Protein AF-A0AAD7MBA7-F1 (afdb_monomer_lite)

Foldseek 3Di:
DDDADDQQQALLRQQLVVQVVVCVVPHPDDDDPVRSCVVSVVVVVPDDPVRSVVSRVSSVVSNVVSVVRRVVSLQVDAPVNLVVVQVVQVVCVVVVNDDDHRDDRPLQQDQDDALLVVQVVVLVVDPVSCCVQPNPPDDVVVSVVSSVVVVVPDDCVRSVVSNVVNVVVNVVNVVRRVVVVVVSVVVVVVVVVVVVPPDDDDD

Radius of gyration: 27.06 Å; chains: 1; bounding box: 59×79×60 Å

Secondary structure (DSSP, 8-state):
---PPPPPPPHHHHHHHHHHHHHHHH------HHHHHHHHHHHHHH--HHHHHHHHHHHHHHHHHHHHHHHHHHHH--HHHHHHHHHHHHHHHHTTS--PPPPPPSSSPPPPPPHHHHHHHHHHT-HHHHHHHHTT---HHHHHHHHHHHHHHS-HHHHHHHHHHHHHHHHHHHHHHHHHHHHHHHHHHHHHHHTTS------

Structure (mmCIF, N/CA/C/O backbone):
data_AF-A0AAD7MBA7-F1
#
_entry.id   AF-A0AAD7MBA7-F1
#
loop_
_atom_site.group_PDB
_atom_site.id
_atom_site.type_symbol
_atom_site.label_atom_id
_atom_site.label_alt_id
_atom_site.label_comp_id
_atom_site.label_asym_id
_atom_site.label_entity_id
_atom_site.label_seq_id
_atom_site.pdbx_PDB_ins_code
_atom_site.Cartn_x
_atom_site.Cartn_y
_atom_site.Cartn_z
_atom_site.occupancy
_atom_site.B_iso_or_equiv
_atom_site.auth_seq_id
_atom_site.auth_comp_id
_atom_site.auth_asym_id
_atom_site.auth_atom_id
_atom_site.pdbx_PDB_model_num
ATOM 1 N N . MET A 1 1 ? 8.580 -21.395 1.622 1.00 80.56 1 MET A N 1
ATOM 2 C CA . MET A 1 1 ? 8.469 -19.926 1.456 1.00 80.56 1 MET A CA 1
ATOM 3 C C . MET A 1 1 ? 7.703 -19.650 0.185 1.00 80.56 1 MET A C 1
ATOM 5 O O . MET A 1 1 ? 7.978 -20.304 -0.819 1.00 80.56 1 MET A O 1
ATOM 9 N N . LEU A 1 2 ? 6.770 -18.707 0.242 1.00 89.81 2 LEU A N 1
ATOM 10 C CA . LEU A 1 2 ? 5.919 -18.350 -0.891 1.00 89.81 2 LEU A CA 1
ATOM 11 C C . LEU A 1 2 ? 6.714 -17.685 -2.022 1.00 89.81 2 LEU A C 1
ATOM 13 O O . LEU A 1 2 ? 7.638 -16.906 -1.774 1.00 89.81 2 LEU A O 1
ATOM 17 N N . ARG A 1 3 ? 6.345 -17.989 -3.271 1.00 89.62 3 ARG A N 1
ATOM 18 C CA . ARG A 1 3 ? 7.018 -17.512 -4.489 1.00 89.62 3 ARG A CA 1
ATOM 19 C C . ARG A 1 3 ? 6.030 -16.733 -5.364 1.00 89.62 3 ARG A C 1
ATOM 21 O O . ARG A 1 3 ? 5.527 -17.282 -6.338 1.00 89.62 3 ARG A O 1
ATOM 28 N N . PRO A 1 4 ? 5.738 -15.463 -5.031 1.00 90.81 4 PRO A N 1
ATOM 29 C CA . PRO A 1 4 ? 4.866 -14.645 -5.864 1.00 90.81 4 PRO A CA 1
ATOM 30 C C . PRO A 1 4 ? 5.498 -14.397 -7.246 1.00 90.81 4 PRO A C 1
ATOM 32 O O . PRO A 1 4 ? 6.726 -14.488 -7.377 1.00 90.81 4 PRO A O 1
ATOM 35 N N . PRO A 1 5 ? 4.698 -14.002 -8.255 1.00 92.00 5 PRO A N 1
ATOM 36 C CA . PRO A 1 5 ? 5.203 -13.601 -9.566 1.00 92.00 5 PRO A CA 1
ATOM 37 C C . PRO A 1 5 ? 6.333 -12.564 -9.474 1.00 92.00 5 PRO A C 1
ATOM 39 O O . PRO A 1 5 ? 6.432 -11.808 -8.497 1.00 92.00 5 PRO A O 1
ATOM 42 N N . LYS A 1 6 ? 7.184 -12.488 -10.503 1.00 92.12 6 LYS A N 1
ATOM 43 C CA . LYS A 1 6 ? 8.294 -11.519 -10.582 1.00 92.12 6 LYS A CA 1
ATOM 44 C C . LYS A 1 6 ? 7.791 -10.102 -10.861 1.00 92.12 6 LYS A C 1
ATOM 46 O O . LYS A 1 6 ? 6.751 -9.926 -11.494 1.00 92.12 6 LYS A O 1
ATOM 51 N N . LEU A 1 7 ? 8.509 -9.099 -10.347 1.00 92.81 7 LEU A N 1
ATOM 52 C CA . LEU A 1 7 ? 8.199 -7.683 -10.586 1.00 92.81 7 LEU A CA 1
ATOM 53 C C . LEU A 1 7 ? 8.199 -7.382 -12.089 1.00 92.81 7 LEU A C 1
ATOM 55 O O . LEU A 1 7 ? 8.992 -7.965 -12.827 1.00 92.81 7 LEU A O 1
ATOM 59 N N . ALA A 1 8 ? 7.313 -6.483 -12.521 1.00 94.69 8 ALA A N 1
ATOM 60 C CA . ALA A 1 8 ? 7.296 -6.035 -13.905 1.00 94.69 8 ALA A CA 1
ATOM 61 C C . ALA A 1 8 ? 8.571 -5.219 -14.184 1.00 94.69 8 ALA A C 1
ATOM 63 O O . ALA A 1 8 ? 8.972 -4.423 -13.325 1.00 94.69 8 ALA A O 1
ATOM 64 N N . PRO A 1 9 ? 9.222 -5.415 -15.343 1.00 95.75 9 PRO A N 1
ATOM 65 C CA . PRO A 1 9 ? 10.400 -4.644 -15.707 1.00 95.75 9 PRO A CA 1
ATOM 66 C C . PRO A 1 9 ? 10.009 -3.189 -15.969 1.00 95.75 9 PRO A C 1
ATOM 68 O O . PRO A 1 9 ? 9.052 -2.940 -16.694 1.00 95.75 9 PRO A O 1
ATOM 71 N N . SER A 1 10 ? 10.753 -2.229 -15.425 1.00 96.88 10 SER A N 1
ATOM 72 C CA . SER A 1 10 ? 10.526 -0.806 -15.701 1.00 96.88 10 SER A CA 1
ATOM 73 C C . SER A 1 10 ? 10.724 -0.476 -17.185 1.00 96.88 10 SER A C 1
ATOM 75 O O . SER A 1 10 ? 11.413 -1.202 -17.901 1.00 96.88 10 SER A O 1
ATOM 77 N N . ALA A 1 11 ? 10.193 0.661 -17.646 1.00 97.19 11 ALA A N 1
ATOM 78 C CA . ALA A 1 11 ? 10.385 1.117 -19.028 1.00 97.19 11 ALA A CA 1
ATOM 79 C C . ALA A 1 11 ? 11.876 1.173 -19.429 1.00 97.19 11 ALA A C 1
ATOM 81 O O . ALA A 1 11 ? 12.245 0.744 -20.519 1.00 97.19 11 ALA A O 1
ATOM 82 N N . TRP A 1 12 ? 12.748 1.592 -18.504 1.00 96.94 12 TRP A N 1
ATOM 83 C CA . TRP A 1 12 ? 14.201 1.537 -18.679 1.00 96.94 12 TRP A CA 1
ATOM 84 C C . TRP A 1 12 ? 14.727 0.105 -18.851 1.00 96.94 12 TRP A C 1
ATOM 86 O O . TRP A 1 12 ? 15.537 -0.139 -19.733 1.00 96.94 12 TRP A O 1
ATOM 96 N N . GLN A 1 13 ? 14.276 -0.858 -18.043 1.00 96.94 13 GLN A N 1
ATOM 97 C CA . GLN A 1 13 ? 14.716 -2.254 -18.166 1.00 96.94 13 GLN A CA 1
ATOM 98 C C . GLN A 1 13 ? 14.252 -2.892 -19.481 1.00 96.94 13 GLN A C 1
ATOM 100 O O . GLN A 1 13 ? 14.997 -3.670 -20.078 1.00 96.94 13 GLN A O 1
ATOM 105 N N . VAL A 1 14 ? 13.048 -2.542 -19.946 1.00 97.44 14 VAL A N 1
ATOM 106 C CA . VAL A 1 14 ? 12.545 -2.951 -21.265 1.00 97.44 14 VAL A CA 1
ATOM 107 C C . VAL A 1 14 ? 13.433 -2.362 -22.362 1.00 97.44 14 VAL A C 1
ATOM 109 O O . VAL A 1 14 ? 13.939 -3.109 -23.195 1.00 97.44 14 VAL A O 1
ATOM 112 N N . TYR A 1 15 ? 13.701 -1.052 -22.314 1.00 98.12 15 TYR A N 1
ATOM 113 C CA . TYR A 1 15 ? 14.616 -0.397 -23.249 1.00 98.12 15 TYR A CA 1
ATOM 114 C C . TYR A 1 15 ? 16.008 -1.029 -23.238 1.00 98.12 15 TYR A C 1
ATOM 116 O O . TYR A 1 15 ? 16.564 -1.319 -24.292 1.00 98.12 15 TYR A O 1
ATOM 124 N N . PHE A 1 16 ? 16.569 -1.246 -22.049 1.00 97.44 16 PHE A N 1
ATOM 125 C CA . PHE A 1 16 ? 17.913 -1.778 -21.880 1.00 97.44 16 PHE A CA 1
ATOM 126 C C . PHE A 1 16 ? 18.026 -3.182 -22.471 1.00 97.44 16 PHE A C 1
ATOM 128 O O . PHE A 1 16 ? 18.994 -3.479 -23.161 1.00 97.44 16 PHE A O 1
ATOM 135 N N . THR A 1 17 ? 17.008 -4.021 -22.275 1.00 95.81 17 THR A N 1
ATOM 136 C CA . THR A 1 17 ? 16.958 -5.362 -22.870 1.00 95.81 17 THR A CA 1
ATOM 137 C C . THR A 1 17 ? 16.987 -5.289 -24.398 1.00 95.81 17 THR A C 1
ATOM 139 O O . THR A 1 17 ? 17.808 -5.958 -25.025 1.00 95.81 17 THR A O 1
ATOM 142 N N . ASP A 1 18 ? 16.159 -4.431 -24.997 1.00 96.31 18 ASP A N 1
ATOM 143 C CA . ASP A 1 18 ? 16.138 -4.231 -26.449 1.00 96.31 18 ASP A CA 1
ATOM 144 C C . ASP A 1 18 ? 17.463 -3.629 -26.962 1.00 96.31 18 ASP A C 1
ATOM 146 O O . ASP A 1 18 ? 17.956 -3.998 -28.027 1.00 96.31 18 ASP A O 1
ATOM 150 N N . TRP A 1 19 ? 18.073 -2.711 -26.204 1.00 96.00 19 TRP A N 1
ATOM 151 C CA . TRP A 1 19 ? 19.363 -2.107 -26.539 1.00 96.00 19 TRP A CA 1
ATOM 152 C C . TRP A 1 19 ? 20.480 -3.152 -26.584 1.00 96.00 19 TRP A C 1
ATOM 154 O O . TRP A 1 19 ? 21.242 -3.176 -27.547 1.00 96.00 19 TRP A O 1
ATOM 164 N N . ILE A 1 20 ? 20.537 -4.060 -25.604 1.00 93.62 20 ILE A N 1
ATOM 165 C CA . ILE A 1 20 ? 21.518 -5.155 -25.580 1.00 93.62 20 ILE A CA 1
ATOM 166 C C . ILE A 1 20 ? 21.348 -6.057 -26.799 1.00 93.62 20 ILE A C 1
ATOM 168 O O . ILE A 1 20 ? 22.336 -6.392 -27.446 1.00 93.62 20 ILE A O 1
ATOM 172 N N . GLN A 1 21 ? 20.108 -6.418 -27.139 1.00 93.19 21 GLN A N 1
ATOM 173 C CA . GLN A 1 21 ? 19.821 -7.253 -28.309 1.00 93.19 21 GLN A CA 1
ATOM 174 C C . GLN A 1 21 ? 20.281 -6.579 -29.606 1.00 93.19 21 GLN A C 1
ATOM 176 O O . GLN A 1 21 ? 20.921 -7.223 -30.435 1.00 93.19 21 GLN A O 1
ATOM 181 N N . ARG A 1 22 ? 20.032 -5.269 -29.756 1.00 92.94 22 ARG A N 1
ATOM 182 C CA . ARG A 1 22 ? 20.528 -4.493 -30.903 1.00 92.94 22 ARG A CA 1
ATOM 183 C C . ARG A 1 22 ? 22.052 -4.493 -30.970 1.00 92.94 22 ARG A C 1
ATOM 185 O O . ARG A 1 22 ? 22.589 -4.746 -32.040 1.00 92.94 22 ARG A O 1
ATOM 192 N N . GLN A 1 23 ? 22.737 -4.268 -29.848 1.00 90.94 23 GLN A N 1
ATOM 193 C CA . GLN A 1 23 ? 24.203 -4.271 -29.803 1.00 90.94 23 GLN A CA 1
ATOM 194 C C . GLN A 1 23 ? 24.797 -5.646 -30.117 1.00 90.94 23 GLN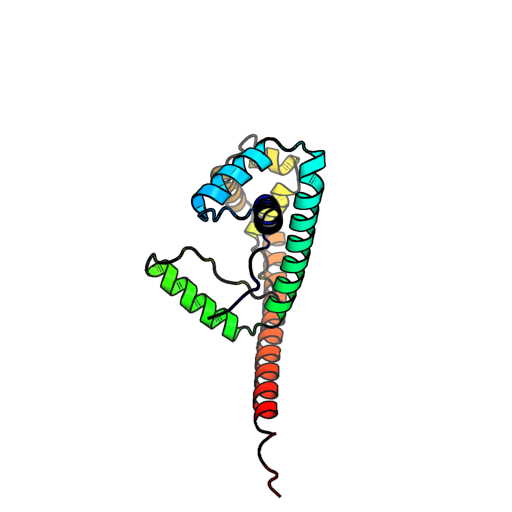 A C 1
ATOM 196 O O . GLN A 1 23 ? 25.777 -5.731 -30.845 1.00 90.94 23 GLN A O 1
ATOM 201 N N . GLN A 1 24 ? 24.194 -6.728 -29.622 1.00 87.75 24 GLN A N 1
ATOM 202 C CA . GLN A 1 24 ? 24.635 -8.092 -29.933 1.00 87.75 24 GLN A CA 1
ATOM 203 C C . GLN A 1 24 ? 24.436 -8.451 -31.410 1.00 87.75 24 GLN A C 1
ATOM 205 O O . GLN A 1 24 ? 25.207 -9.237 -31.952 1.00 87.75 24 GLN A O 1
ATOM 210 N N . ALA A 1 25 ? 23.416 -7.881 -32.057 1.00 88.00 25 ALA A N 1
ATOM 211 C CA . ALA A 1 25 ? 23.147 -8.100 -33.472 1.00 88.00 25 ALA A CA 1
ATOM 212 C C . ALA A 1 25 ? 24.030 -7.243 -34.397 1.00 88.00 25 ALA A C 1
ATOM 214 O O . ALA A 1 25 ? 24.366 -7.688 -35.491 1.00 88.00 25 ALA A O 1
ATOM 215 N N . SER A 1 26 ? 24.394 -6.022 -33.987 1.00 83.94 26 SER A N 1
ATOM 216 C CA . SER A 1 26 ? 25.121 -5.062 -34.832 1.00 83.94 26 SER A CA 1
ATOM 217 C C . SER A 1 26 ? 26.621 -4.963 -34.545 1.00 83.94 26 SER A C 1
ATOM 219 O O . SER A 1 26 ? 27.357 -4.425 -35.372 1.00 83.94 26 SER A O 1
ATOM 221 N N . SER A 1 27 ? 27.089 -5.452 -33.394 1.00 80.19 27 SER A N 1
ATOM 222 C CA . SER A 1 27 ? 28.454 -5.239 -32.919 1.00 80.19 27 SER A CA 1
ATOM 223 C C . SER A 1 27 ? 29.116 -6.532 -32.452 1.00 80.19 27 SER A C 1
ATOM 225 O O . SER A 1 27 ? 28.576 -7.283 -31.644 1.00 80.19 27 SER A O 1
ATOM 227 N N . SER A 1 28 ? 30.353 -6.758 -32.896 1.00 75.31 28 SER A N 1
ATOM 228 C CA . SER A 1 28 ? 31.229 -7.805 -32.354 1.00 75.31 28 SER A CA 1
ATOM 229 C C . SER A 1 28 ? 31.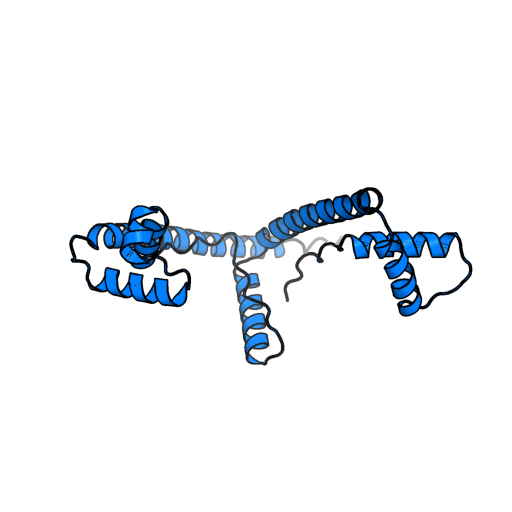903 -7.390 -31.036 1.00 75.31 28 SER A C 1
ATOM 231 O O . SER A 1 28 ? 32.590 -8.202 -30.406 1.00 75.31 28 SER A O 1
ATOM 233 N N . ARG A 1 29 ? 31.713 -6.134 -30.593 1.00 83.19 29 ARG A N 1
ATOM 234 C CA . ARG A 1 29 ? 32.296 -5.604 -29.356 1.00 83.19 29 ARG A CA 1
ATOM 235 C C . ARG A 1 29 ? 31.606 -6.219 -28.141 1.00 83.19 29 ARG A C 1
ATOM 237 O O . ARG A 1 29 ? 30.445 -5.940 -27.853 1.00 83.19 29 ARG A O 1
ATOM 244 N N . LYS A 1 30 ? 32.362 -7.001 -27.371 1.00 83.69 30 LYS A N 1
ATOM 245 C CA . LYS A 1 30 ? 31.905 -7.551 -26.091 1.00 83.69 30 LYS A CA 1
ATOM 246 C C . LYS A 1 30 ? 31.964 -6.478 -25.007 1.00 83.69 30 LYS A C 1
ATOM 248 O O . LYS A 1 30 ? 33.028 -6.209 -24.462 1.00 83.69 30 LYS A O 1
ATOM 253 N N . LEU A 1 31 ? 30.816 -5.881 -24.710 1.00 86.19 31 LEU A N 1
ATOM 254 C CA . LEU A 1 31 ? 30.654 -4.964 -23.587 1.00 86.19 31 LEU A CA 1
ATOM 255 C C . LEU A 1 31 ? 30.471 -5.717 -22.273 1.00 86.19 31 LEU A C 1
ATOM 257 O O . LEU A 1 31 ? 29.744 -6.712 -22.206 1.00 86.19 31 LEU A O 1
ATOM 261 N N . THR A 1 32 ? 31.060 -5.194 -21.203 1.00 92.31 32 THR A N 1
ATOM 262 C CA . THR A 1 32 ? 30.660 -5.577 -19.848 1.00 92.31 32 THR A CA 1
ATOM 263 C C . THR A 1 32 ? 29.269 -5.023 -19.529 1.00 92.31 32 THR A C 1
ATOM 265 O O . THR A 1 32 ? 28.816 -4.034 -20.110 1.00 92.31 32 THR A O 1
ATOM 268 N N . VAL A 1 33 ? 28.587 -5.622 -18.548 1.00 89.75 33 VAL A N 1
ATOM 269 C CA . VAL A 1 33 ? 27.263 -5.149 -18.099 1.00 89.75 33 VAL A CA 1
ATOM 270 C C . VAL A 1 33 ? 27.312 -3.683 -17.647 1.00 89.75 33 VAL A C 1
ATOM 272 O O . VAL A 1 33 ? 26.371 -2.932 -17.893 1.00 89.75 33 VAL A O 1
ATOM 275 N N . ALA A 1 34 ? 28.414 -3.259 -17.020 1.00 94.19 34 ALA A N 1
ATOM 276 C CA . ALA A 1 34 ? 28.586 -1.892 -16.537 1.00 94.19 34 ALA A CA 1
ATOM 277 C C . ALA A 1 34 ? 28.726 -0.878 -17.685 1.00 94.19 34 ALA A C 1
ATOM 279 O O . ALA A 1 34 ? 28.083 0.172 -17.662 1.00 94.19 34 ALA A O 1
ATOM 280 N N . GLU A 1 35 ? 29.531 -1.196 -18.701 1.00 93.56 35 GLU A N 1
ATOM 281 C CA . GLU A 1 35 ? 29.695 -0.344 -19.887 1.00 93.56 35 GLU A CA 1
ATOM 282 C C . GLU A 1 35 ? 28.391 -0.244 -20.670 1.00 93.56 35 GLU A C 1
ATOM 284 O O . GLU A 1 35 ? 27.944 0.855 -20.991 1.00 93.56 35 GLU A O 1
ATOM 289 N N . ALA A 1 36 ? 27.734 -1.385 -20.882 1.00 93.81 36 ALA A N 1
ATOM 290 C CA . ALA A 1 36 ? 26.450 -1.451 -21.552 1.00 93.81 36 ALA A CA 1
ATOM 291 C C . ALA A 1 36 ? 25.384 -0.604 -20.844 1.00 93.81 36 ALA A C 1
ATOM 293 O O . ALA A 1 36 ? 24.694 0.185 -21.484 1.00 93.81 36 ALA A O 1
ATOM 294 N N . ALA A 1 37 ? 25.274 -0.711 -19.516 1.00 95.69 37 ALA A N 1
ATOM 295 C CA . ALA A 1 37 ? 24.328 0.091 -18.744 1.00 95.69 37 ALA A CA 1
ATOM 296 C C . ALA A 1 37 ? 24.629 1.597 -18.837 1.00 95.69 37 ALA A C 1
ATOM 298 O O . ALA A 1 37 ? 23.703 2.403 -18.931 1.00 95.69 37 ALA A O 1
ATOM 299 N N . LYS A 1 38 ? 25.912 1.984 -18.835 1.00 96.50 38 LYS A N 1
ATOM 300 C CA . LYS A 1 38 ? 26.334 3.386 -18.950 1.00 96.50 38 LYS A CA 1
ATOM 301 C C . LYS A 1 38 ? 26.006 3.973 -20.321 1.00 96.50 38 LYS A C 1
ATOM 303 O O . LYS A 1 38 ? 25.516 5.098 -20.390 1.00 96.50 38 LYS A O 1
ATOM 308 N N . GLU A 1 39 ? 26.288 3.238 -21.392 1.00 95.31 39 GLU A N 1
ATOM 309 C CA . GLU A 1 39 ? 26.014 3.677 -22.763 1.00 95.31 39 GLU A CA 1
ATOM 310 C C . GLU A 1 39 ? 24.510 3.733 -23.035 1.00 95.31 39 GLU A C 1
ATOM 312 O O . GLU A 1 39 ? 23.989 4.804 -23.336 1.00 95.31 39 GLU A O 1
ATOM 317 N N . ALA A 1 40 ? 23.789 2.638 -22.781 1.00 96.69 40 ALA A N 1
ATOM 318 C CA . ALA A 1 40 ? 22.339 2.603 -22.925 1.00 96.69 40 ALA A CA 1
ATOM 319 C C . ALA A 1 40 ? 21.644 3.674 -22.068 1.00 96.69 40 ALA A C 1
ATOM 321 O O . ALA A 1 40 ? 20.623 4.226 -22.470 1.00 96.69 40 ALA A O 1
ATOM 322 N N . GLY A 1 41 ? 22.188 3.985 -20.885 1.00 97.25 41 GLY A N 1
ATOM 323 C CA . GLY A 1 41 ? 21.620 4.988 -19.987 1.00 97.25 41 GLY A CA 1
ATOM 324 C C . GLY A 1 41 ? 21.693 6.394 -20.574 1.00 97.25 41 GLY A C 1
ATOM 325 O O . GLY A 1 41 ? 20.738 7.161 -20.450 1.00 97.25 41 GLY A O 1
ATOM 326 N N . ARG A 1 42 ? 22.797 6.718 -21.259 1.00 97.25 42 ARG A N 1
ATOM 327 C CA . ARG A 1 42 ? 22.949 7.978 -22.001 1.00 97.25 42 ARG A CA 1
ATOM 328 C C . ARG A 1 42 ? 21.986 8.034 -23.180 1.00 97.25 42 ARG A C 1
ATOM 330 O O . ARG A 1 42 ? 21.302 9.040 -23.342 1.00 97.25 42 ARG A O 1
ATOM 337 N N . ASP A 1 43 ? 21.881 6.945 -23.937 1.00 96.62 43 ASP A N 1
ATOM 338 C CA . ASP A 1 43 ? 20.971 6.868 -25.081 1.00 96.62 43 ASP A CA 1
ATOM 339 C C . ASP A 1 43 ? 19.515 7.063 -24.636 1.00 96.62 43 ASP A C 1
ATOM 341 O O . ASP A 1 43 ? 18.801 7.901 -25.183 1.00 96.62 43 ASP A O 1
ATOM 345 N N . TYR A 1 44 ? 19.086 6.369 -23.577 1.00 97.38 44 TYR A N 1
ATOM 346 C CA . TYR A 1 44 ? 17.736 6.496 -23.024 1.00 97.38 44 TYR A CA 1
ATOM 347 C C . TYR A 1 44 ? 17.440 7.888 -22.460 1.00 97.38 44 TYR A C 1
ATOM 349 O O . TYR A 1 44 ? 16.307 8.364 -22.558 1.00 97.38 44 TYR A O 1
ATOM 357 N N . ALA A 1 45 ? 18.436 8.558 -21.872 1.00 97.19 45 ALA A N 1
ATOM 358 C CA . ALA A 1 45 ? 18.280 9.929 -21.395 1.00 97.19 45 ALA A CA 1
ATOM 359 C C . ALA A 1 45 ? 17.963 10.894 -22.548 1.00 97.19 45 ALA A C 1
ATOM 361 O O . ALA A 1 45 ? 17.095 11.752 -22.385 1.00 97.19 45 ALA A O 1
ATOM 362 N N . ASN A 1 46 ? 18.592 10.688 -23.709 1.00 97.38 46 ASN A N 1
ATOM 363 C CA . ASN A 1 46 ? 18.438 11.526 -24.898 1.0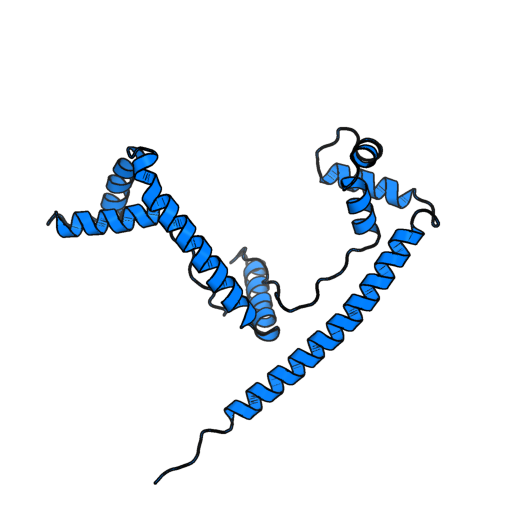0 97.38 46 ASN A CA 1
ATOM 364 C C . ASN A 1 46 ? 17.175 11.230 -25.722 1.00 97.38 46 ASN A C 1
ATOM 366 O O . ASN A 1 46 ? 16.810 12.051 -26.560 1.00 97.38 46 ASN A O 1
ATOM 370 N N . LEU A 1 47 ? 16.494 10.102 -25.489 1.00 97.50 47 LEU A N 1
ATOM 371 C CA . LEU A 1 47 ? 15.233 9.806 -26.173 1.00 97.50 47 LEU A CA 1
ATOM 372 C C . LEU A 1 47 ? 14.159 10.851 -25.841 1.00 97.50 47 LEU A C 1
ATOM 374 O O . LEU A 1 47 ? 13.919 11.195 -24.672 1.00 97.50 47 LEU A O 1
ATOM 378 N N . THR A 1 48 ? 13.443 11.266 -26.879 1.00 98.19 48 THR A N 1
ATOM 379 C CA . THR A 1 48 ? 12.221 12.059 -26.781 1.00 98.19 48 THR A CA 1
ATOM 380 C C . THR A 1 48 ? 11.115 11.279 -26.067 1.00 98.19 48 THR A C 1
ATOM 382 O O . THR A 1 48 ? 11.152 10.053 -25.933 1.00 98.19 48 THR A O 1
ATOM 385 N N . GLN A 1 49 ? 10.076 11.987 -25.619 1.00 97.12 49 GLN A N 1
ATOM 386 C CA . GLN A 1 49 ? 8.916 11.338 -25.006 1.00 97.12 49 GLN A CA 1
ATOM 387 C C . GLN A 1 49 ? 8.232 10.354 -25.970 1.00 97.12 49 GLN A C 1
ATOM 389 O O . GLN A 1 49 ? 7.858 9.259 -25.556 1.00 97.12 49 GLN A O 1
ATOM 394 N N . ALA A 1 50 ? 8.122 10.713 -27.254 1.00 97.75 50 ALA A N 1
ATOM 395 C CA . ALA A 1 50 ? 7.534 9.853 -28.279 1.00 97.75 50 ALA A CA 1
ATOM 396 C C . ALA A 1 50 ? 8.341 8.558 -28.479 1.00 97.75 50 ALA A C 1
ATOM 398 O O . ALA A 1 50 ? 7.761 7.488 -28.640 1.00 97.75 50 ALA A O 1
ATOM 399 N N . GLU A 1 51 ? 9.670 8.627 -28.397 1.00 97.44 51 GLU A N 1
ATOM 400 C CA . GLU A 1 51 ? 10.536 7.446 -28.486 1.00 97.44 51 GLU A CA 1
ATOM 401 C C . GLU A 1 51 ? 10.520 6.595 -27.208 1.00 97.44 51 GLU A C 1
ATOM 403 O O . GLU A 1 51 ? 10.756 5.388 -27.268 1.00 97.44 51 GLU A O 1
ATOM 408 N N . LYS A 1 52 ? 10.226 7.194 -26.046 1.00 97.88 52 LYS A N 1
ATOM 409 C CA . LYS A 1 52 ? 10.048 6.470 -24.772 1.00 97.88 52 LYS A CA 1
ATOM 410 C C . LYS A 1 52 ? 8.702 5.750 -24.686 1.00 97.88 52 LYS A C 1
ATOM 412 O O . LYS A 1 52 ? 8.598 4.731 -23.998 1.00 97.88 52 LYS A O 1
ATOM 417 N N . GLU A 1 53 ? 7.691 6.247 -25.390 1.00 98.06 53 GLU A N 1
ATOM 418 C CA . GLU A 1 53 ? 6.304 5.783 -25.321 1.00 98.06 53 GLU A CA 1
ATOM 419 C C . GLU A 1 53 ? 6.129 4.259 -25.513 1.00 98.06 53 GLU A C 1
ATOM 421 O O . GLU A 1 53 ? 5.446 3.639 -24.694 1.00 98.06 53 GLU A O 1
ATOM 426 N N . PRO A 1 54 ? 6.779 3.582 -26.485 1.00 98.12 54 PRO A N 1
ATOM 427 C CA . PRO A 1 54 ? 6.643 2.130 -26.640 1.00 98.12 54 PRO A CA 1
ATOM 428 C C . PRO A 1 54 ? 7.128 1.342 -25.414 1.00 98.12 54 PRO A C 1
ATOM 430 O O . PRO A 1 54 ? 6.536 0.325 -25.044 1.00 98.12 54 PRO A O 1
ATOM 433 N N . TYR A 1 55 ? 8.187 1.817 -24.755 1.00 97.81 55 TYR A N 1
ATOM 434 C CA . TYR A 1 55 ? 8.742 1.178 -23.561 1.00 97.81 55 TYR A CA 1
ATOM 435 C C . TYR A 1 55 ? 7.857 1.416 -22.336 1.00 97.81 55 TYR A C 1
ATOM 437 O O . TYR A 1 55 ? 7.678 0.510 -21.520 1.00 97.81 55 TYR A O 1
ATOM 445 N N . ILE A 1 56 ? 7.252 2.604 -22.236 1.00 97.62 56 ILE A N 1
ATOM 446 C CA . ILE A 1 56 ? 6.261 2.933 -21.203 1.00 97.62 56 ILE A CA 1
ATOM 447 C C . ILE A 1 56 ? 5.025 2.041 -21.352 1.00 97.62 56 ILE A C 1
ATOM 449 O O . ILE A 1 56 ? 4.604 1.426 -20.373 1.00 97.62 56 ILE A O 1
ATOM 453 N N . ARG A 1 57 ? 4.498 1.883 -22.572 1.00 98.06 57 ARG A N 1
ATOM 454 C CA . ARG A 1 57 ? 3.351 1.002 -22.844 1.00 98.06 57 ARG A CA 1
ATOM 455 C C . ARG A 1 57 ? 3.643 -0.458 -22.516 1.00 98.06 57 ARG A C 1
ATOM 457 O O . ARG A 1 57 ? 2.827 -1.117 -21.880 1.00 98.06 57 ARG A O 1
ATOM 464 N N . ARG A 1 58 ? 4.823 -0.969 -22.890 1.00 97.94 58 ARG A N 1
ATOM 465 C CA . ARG A 1 58 ? 5.250 -2.336 -22.531 1.00 97.94 58 ARG A CA 1
ATOM 466 C C . ARG A 1 58 ? 5.392 -2.518 -21.020 1.00 97.94 58 ARG A C 1
ATOM 468 O O . ARG A 1 58 ? 5.000 -3.562 -20.507 1.00 97.94 58 ARG A O 1
ATOM 475 N N . PHE A 1 59 ? 5.910 -1.517 -20.307 1.00 97.19 59 PHE A N 1
ATOM 476 C CA . PHE A 1 59 ? 5.958 -1.532 -18.844 1.00 97.19 59 PHE A CA 1
ATOM 477 C C . PHE A 1 59 ? 4.555 -1.574 -18.224 1.00 97.19 59 PHE A C 1
ATOM 479 O O . PHE A 1 59 ? 4.314 -2.415 -17.362 1.00 97.19 59 PHE A O 1
ATOM 486 N N . GLN A 1 60 ? 3.626 -0.730 -18.681 1.00 97.38 60 GLN A N 1
ATOM 487 C CA . GLN A 1 60 ? 2.235 -0.726 -18.206 1.00 97.38 60 GLN A CA 1
ATOM 488 C C . GLN A 1 60 ? 1.553 -2.075 -18.460 1.00 97.38 60 GLN A C 1
ATOM 490 O O . GLN A 1 60 ? 1.037 -2.684 -17.530 1.00 97.38 60 GLN A O 1
ATOM 495 N N . ALA A 1 61 ? 1.664 -2.615 -19.676 1.00 97.31 61 ALA A N 1
ATOM 496 C CA . ALA A 1 61 ? 1.123 -3.935 -19.993 1.00 97.31 61 ALA A CA 1
ATOM 497 C C . ALA A 1 61 ? 1.728 -5.041 -19.105 1.00 97.31 61 ALA A C 1
ATOM 499 O O . ALA A 1 61 ? 1.019 -5.926 -18.628 1.00 97.31 61 ALA A O 1
ATOM 500 N N . ALA A 1 62 ? 3.036 -4.986 -18.833 1.00 96.88 62 ALA A N 1
ATOM 501 C CA . ALA A 1 62 ? 3.687 -5.930 -17.928 1.00 96.88 62 ALA A CA 1
ATOM 502 C C . ALA A 1 62 ? 3.233 -5.762 -16.465 1.00 96.88 62 ALA A C 1
ATOM 504 O O . ALA A 1 62 ? 3.148 -6.756 -15.739 1.00 96.88 62 ALA A O 1
ATOM 505 N N .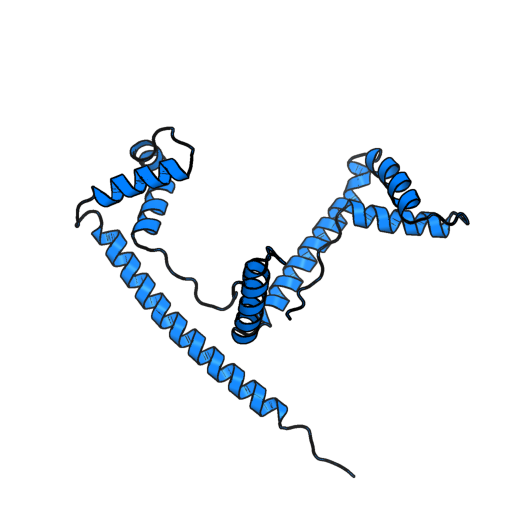 MET A 1 63 ? 2.931 -4.536 -16.026 1.00 96.31 63 MET A N 1
ATOM 506 C CA . MET A 1 63 ? 2.332 -4.263 -14.716 1.00 96.31 63 MET A CA 1
ATOM 507 C C . MET A 1 63 ? 0.937 -4.877 -14.607 1.00 96.31 63 MET A C 1
ATOM 509 O O . MET A 1 63 ? 0.684 -5.577 -13.629 1.00 96.31 63 MET A O 1
ATOM 513 N N . ASP A 1 64 ? 0.092 -4.715 -15.623 1.00 97.00 64 ASP A N 1
ATOM 514 C CA . ASP A 1 64 ? -1.262 -5.282 -15.645 1.00 97.00 64 ASP A CA 1
ATOM 515 C C . ASP A 1 64 ? -1.227 -6.817 -15.625 1.00 97.00 64 ASP A C 1
ATOM 517 O O . ASP A 1 64 ? -1.941 -7.466 -14.859 1.00 97.00 64 ASP A O 1
ATOM 521 N N . ILE A 1 65 ? -0.346 -7.424 -16.430 1.00 96.44 65 ILE A N 1
ATOM 522 C CA . ILE A 1 65 ? -0.129 -8.880 -16.428 1.00 96.44 65 ILE A CA 1
ATOM 523 C C . ILE A 1 65 ? 0.327 -9.340 -15.044 1.00 96.44 65 ILE A C 1
ATOM 525 O O . ILE A 1 65 ? -0.180 -10.331 -14.510 1.00 96.44 65 ILE A O 1
ATOM 529 N N . ARG A 1 66 ? 1.272 -8.616 -14.435 1.00 95.38 66 ARG A N 1
ATOM 530 C CA . ARG A 1 66 ? 1.742 -8.922 -13.087 1.00 95.38 66 ARG A CA 1
ATOM 531 C C . ARG A 1 66 ? 0.610 -8.818 -12.078 1.00 95.38 66 ARG A C 1
ATOM 533 O O . ARG A 1 66 ? 0.505 -9.714 -11.250 1.00 95.38 66 ARG A O 1
ATOM 540 N N . GLU A 1 67 ? -0.193 -7.765 -12.114 1.00 95.69 67 GLU A N 1
ATOM 541 C CA . GLU A 1 67 ? -1.303 -7.571 -11.184 1.00 95.69 67 GLU A CA 1
ATOM 542 C C . GLU A 1 67 ? -2.298 -8.726 -11.276 1.00 95.69 67 GLU A C 1
ATOM 544 O O . GLU A 1 67 ? -2.597 -9.344 -10.255 1.00 95.69 67 GLU A O 1
ATOM 549 N N . ARG A 1 68 ? -2.703 -9.107 -12.494 1.00 95.81 68 ARG A N 1
ATOM 550 C CA . ARG A 1 68 ? -3.577 -10.267 -12.724 1.00 95.81 68 ARG A CA 1
ATOM 551 C C . ARG A 1 68 ? -2.948 -11.562 -12.220 1.00 95.81 68 ARG A C 1
ATOM 553 O O . ARG A 1 68 ? -3.584 -12.302 -11.479 1.00 95.81 68 ARG A O 1
ATOM 560 N N . SER A 1 69 ? -1.684 -11.817 -12.565 1.00 95.94 69 SER A N 1
ATOM 561 C CA . SER A 1 69 ? -0.976 -13.028 -12.121 1.00 95.94 69 SER A CA 1
ATOM 562 C C . SER A 1 69 ? -0.786 -13.071 -10.603 1.00 95.94 69 SER A C 1
ATOM 564 O O . SER A 1 69 ? -0.863 -14.136 -9.998 1.00 95.94 69 SER A O 1
ATOM 566 N N . LEU A 1 70 ? -0.549 -11.918 -9.972 1.00 94.12 70 LEU A N 1
ATOM 567 C CA . LEU A 1 70 ? -0.388 -11.799 -8.531 1.00 94.12 70 LEU A CA 1
ATOM 568 C C . LEU A 1 70 ? -1.726 -12.005 -7.836 1.00 94.12 70 LEU A C 1
ATOM 570 O O . LEU A 1 70 ? -1.760 -12.710 -6.837 1.00 94.12 70 LEU A O 1
ATOM 574 N N . ASN A 1 71 ? -2.806 -11.420 -8.353 1.00 93.75 71 ASN A N 1
ATOM 575 C CA . ASN A 1 71 ? -4.143 -11.637 -7.825 1.00 93.75 71 ASN A CA 1
ATOM 576 C C . ASN A 1 71 ? -4.532 -13.120 -7.927 1.00 93.75 71 ASN A C 1
ATOM 578 O O . ASN A 1 71 ? -4.858 -13.716 -6.905 1.00 93.75 71 ASN A O 1
ATOM 582 N N . ALA A 1 72 ? -4.367 -13.741 -9.099 1.00 93.44 72 ALA A N 1
ATOM 583 C CA . ALA A 1 72 ? -4.613 -15.170 -9.280 1.00 93.44 72 ALA A CA 1
ATOM 584 C C . ALA A 1 72 ? -3.781 -16.017 -8.304 1.00 93.44 72 ALA A C 1
ATOM 586 O O . ALA A 1 72 ? -4.336 -16.821 -7.566 1.00 93.44 72 ALA A O 1
ATOM 587 N N . TYR A 1 73 ? -2.469 -15.769 -8.214 1.00 93.25 73 TYR A N 1
ATOM 588 C CA . TYR A 1 73 ? -1.591 -16.438 -7.250 1.00 93.25 73 TYR A CA 1
ATOM 589 C C . TYR A 1 73 ? -2.086 -16.275 -5.808 1.00 93.25 73 TYR A C 1
ATOM 591 O O . TYR A 1 73 ? -2.148 -17.248 -5.065 1.00 93.25 73 TYR A O 1
ATOM 599 N N . MET A 1 74 ? -2.468 -15.062 -5.407 1.00 93.31 74 MET A N 1
ATOM 600 C CA . MET A 1 74 ? -2.971 -14.782 -4.063 1.00 93.31 74 MET A CA 1
ATOM 601 C C . MET A 1 74 ? -4.250 -15.563 -3.737 1.00 93.31 74 MET A C 1
ATOM 603 O O . MET A 1 74 ? -4.400 -15.970 -2.591 1.00 93.31 74 MET A O 1
ATOM 607 N N . HIS A 1 75 ? -5.120 -15.812 -4.720 1.00 89.38 75 HIS A N 1
ATOM 608 C CA . HIS A 1 75 ? -6.318 -16.640 -4.547 1.00 89.38 75 HIS A CA 1
ATOM 609 C C . HIS A 1 75 ? -6.035 -18.151 -4.519 1.00 89.38 75 HIS A C 1
ATOM 611 O O . HIS A 1 75 ? -6.894 -18.903 -4.079 1.00 89.38 75 HIS A O 1
ATOM 617 N N . THR A 1 76 ? -4.846 -18.606 -4.936 1.00 89.50 76 THR A N 1
ATOM 618 C CA . THR A 1 76 ? -4.441 -20.021 -4.788 1.00 89.50 76 THR A CA 1
ATOM 619 C C . THR A 1 76 ? -3.874 -20.356 -3.409 1.00 89.50 76 THR A C 1
ATOM 621 O O . THR A 1 76 ? -3.666 -21.525 -3.099 1.00 89.50 76 THR A O 1
ATOM 624 N N . LEU A 1 77 ? -3.558 -19.344 -2.595 1.00 90.12 77 LEU A N 1
ATOM 625 C CA . LEU A 1 77 ? -2.936 -19.554 -1.295 1.00 90.12 77 LEU A CA 1
ATOM 626 C C . LEU A 1 77 ? -3.970 -19.949 -0.250 1.00 90.12 77 LEU A C 1
ATOM 628 O O . LEU A 1 77 ? -4.989 -19.279 -0.104 1.00 90.12 77 LEU A O 1
ATOM 632 N N . THR A 1 78 ? -3.630 -20.960 0.545 1.00 88.88 78 THR A N 1
ATOM 633 C CA . THR A 1 78 ? -4.393 -21.293 1.748 1.00 88.88 78 THR A CA 1
ATOM 634 C C . THR A 1 78 ? -4.070 -20.316 2.894 1.00 88.88 78 THR A C 1
ATOM 636 O O . THR A 1 78 ? -2.969 -19.740 2.948 1.00 88.88 78 THR A O 1
ATOM 639 N N . PRO A 1 79 ? -4.964 -20.160 3.882 1.00 88.19 79 PRO A N 1
ATOM 640 C CA . PRO A 1 79 ? -4.692 -19.393 5.094 1.00 88.19 79 PRO A CA 1
ATOM 641 C C . PRO A 1 79 ? -3.475 -19.921 5.851 1.00 88.19 79 PRO A C 1
ATOM 643 O O . PRO A 1 79 ? -2.708 -19.135 6.412 1.00 88.19 79 PRO A O 1
ATOM 646 N N . ASP A 1 80 ? -3.251 -21.237 5.838 1.00 89.00 80 ASP A N 1
ATOM 647 C CA . ASP A 1 80 ? -2.095 -21.866 6.477 1.00 89.00 80 ASP A CA 1
ATOM 648 C C . ASP A 1 80 ? -0.780 -21.518 5.776 1.00 89.00 80 ASP A C 1
ATOM 650 O O . ASP A 1 80 ? 0.219 -21.216 6.440 1.00 89.00 80 ASP A O 1
ATOM 654 N N . ASP A 1 81 ? -0.766 -21.467 4.444 1.00 91.56 81 ASP A N 1
ATOM 655 C CA . ASP A 1 81 ? 0.379 -20.965 3.682 1.00 91.56 81 ASP A CA 1
ATOM 656 C C . ASP A 1 81 ? 0.707 -19.517 4.040 1.00 91.56 81 ASP A C 1
ATOM 658 O O . ASP A 1 81 ? 1.868 -19.169 4.301 1.00 91.56 81 ASP A O 1
ATOM 662 N N . ILE A 1 82 ? -0.326 -18.677 4.114 1.00 92.75 82 ILE A N 1
ATOM 663 C CA . ILE A 1 82 ? -0.209 -17.268 4.492 1.00 92.75 82 ILE A CA 1
ATOM 664 C C . ILE A 1 82 ? 0.281 -17.141 5.940 1.00 92.75 82 ILE A C 1
ATOM 666 O O . ILE A 1 82 ? 1.175 -16.333 6.216 1.00 92.75 82 ILE A O 1
ATOM 670 N N . LYS A 1 83 ? -0.239 -17.951 6.869 1.00 91.62 83 LYS A N 1
ATOM 671 C CA . LYS A 1 83 ? 0.146 -17.974 8.288 1.00 91.62 83 LYS A CA 1
ATOM 672 C C . LYS A 1 83 ? 1.609 -18.371 8.462 1.00 91.62 83 LYS A C 1
ATOM 674 O O . LYS A 1 83 ? 2.350 -17.657 9.144 1.00 91.62 83 LYS A O 1
ATOM 679 N N . ARG A 1 84 ? 2.056 -19.446 7.800 1.00 94.44 84 ARG A N 1
ATOM 680 C CA . ARG A 1 84 ? 3.459 -19.900 7.813 1.00 94.44 84 ARG A CA 1
ATOM 681 C C . ARG A 1 84 ? 4.402 -18.838 7.250 1.00 94.44 84 ARG A C 1
ATOM 683 O O . ARG A 1 84 ? 5.414 -18.509 7.875 1.00 94.44 84 ARG A O 1
ATOM 690 N N . GLU A 1 85 ? 4.062 -18.248 6.107 1.00 95.62 85 GLU A N 1
ATOM 691 C CA . GLU A 1 85 ? 4.869 -17.184 5.500 1.00 95.62 85 GLU A CA 1
ATOM 692 C C . GLU A 1 85 ? 4.904 -15.921 6.375 1.00 95.62 85 GLU A C 1
ATOM 694 O O . GLU A 1 85 ? 5.956 -15.298 6.528 1.00 95.62 85 GLU A O 1
ATOM 699 N N . ASN A 1 86 ? 3.790 -15.546 7.007 1.00 96.00 86 ASN A N 1
ATOM 700 C CA . ASN A 1 86 ? 3.727 -14.395 7.908 1.00 96.00 86 ASN A CA 1
ATOM 701 C C . ASN A 1 86 ? 4.530 -14.602 9.197 1.00 96.00 86 ASN A C 1
ATOM 703 O O . ASN A 1 86 ? 5.175 -13.655 9.665 1.00 96.00 86 ASN A O 1
ATOM 707 N N . ALA A 1 87 ? 4.542 -15.818 9.748 1.00 96.56 87 ALA A N 1
ATOM 708 C CA . ALA A 1 87 ? 5.413 -16.179 10.864 1.00 96.56 87 ALA A CA 1
ATOM 709 C C . ALA A 1 87 ? 6.890 -16.030 10.466 1.00 96.56 87 ALA A C 1
ATOM 711 O O . ALA A 1 87 ? 7.653 -15.346 11.155 1.00 96.56 87 ALA A O 1
ATOM 712 N N . PHE A 1 88 ? 7.267 -16.553 9.294 1.00 96.38 88 PHE A N 1
ATOM 713 C CA . PHE A 1 88 ? 8.616 -16.397 8.751 1.00 96.38 88 PHE A CA 1
ATOM 714 C C . PHE A 1 88 ? 8.998 -14.919 8.551 1.00 96.38 88 PHE A C 1
ATOM 716 O O . PHE A 1 88 ? 10.038 -14.473 9.041 1.00 96.38 88 PHE A O 1
ATOM 723 N N . ARG A 1 89 ? 8.150 -14.116 7.894 1.00 96.25 89 ARG A N 1
ATOM 724 C CA . ARG A 1 89 ? 8.393 -12.676 7.678 1.00 96.25 89 ARG A CA 1
ATOM 725 C C . ARG A 1 89 ? 8.517 -11.902 8.985 1.00 96.25 89 ARG A C 1
ATOM 727 O O . ARG A 1 89 ? 9.335 -10.989 9.083 1.00 96.25 89 ARG A O 1
ATOM 734 N N . SER A 1 90 ? 7.730 -12.260 9.994 1.00 97.12 90 SER A N 1
ATOM 735 C CA . SER A 1 90 ? 7.798 -11.634 11.317 1.00 97.12 90 SER A CA 1
ATOM 736 C C . SER A 1 90 ? 9.107 -11.977 12.031 1.00 97.12 90 SER A C 1
ATOM 738 O O . SER A 1 90 ? 9.763 -11.070 12.543 1.00 97.12 90 SER A O 1
ATOM 740 N N . ALA A 1 91 ? 9.558 -13.233 11.966 1.00 97.06 91 ALA A N 1
ATOM 741 C CA . ALA A 1 91 ? 10.865 -13.639 12.483 1.00 97.06 91 ALA A CA 1
ATOM 742 C C . ALA A 1 91 ? 12.023 -12.913 11.771 1.00 97.06 91 ALA A C 1
ATOM 744 O O . ALA A 1 91 ? 12.923 -12.394 12.429 1.00 97.06 91 ALA A O 1
ATOM 745 N N . GLN A 1 92 ? 11.975 -12.784 10.438 1.00 97.25 92 GLN A N 1
ATOM 746 C CA . GLN A 1 92 ? 12.989 -12.043 9.672 1.00 97.25 92 GLN A CA 1
ATOM 747 C C . GLN A 1 92 ? 13.024 -10.550 10.019 1.00 97.25 92 GLN A C 1
ATOM 749 O O . GLN A 1 92 ? 14.103 -9.960 10.075 1.00 97.25 92 GLN A O 1
ATOM 754 N N . ARG A 1 93 ? 11.863 -9.929 10.270 1.00 97.06 93 ARG A N 1
ATOM 755 C CA . ARG A 1 93 ? 11.798 -8.540 10.749 1.00 97.06 93 ARG A CA 1
ATOM 756 C C . ARG A 1 93 ? 12.399 -8.400 12.145 1.00 97.06 93 ARG A C 1
ATOM 758 O O . ARG A 1 93 ? 13.211 -7.502 12.343 1.00 97.06 93 ARG A O 1
ATOM 765 N N . LYS A 1 94 ? 12.066 -9.305 13.075 1.00 96.94 94 LYS A N 1
ATOM 766 C CA . LYS A 1 94 ? 12.634 -9.324 14.436 1.00 96.94 94 LYS A CA 1
ATOM 767 C C . LYS A 1 94 ? 14.155 -9.500 14.418 1.00 96.94 94 LYS A C 1
ATOM 769 O O . LYS A 1 94 ? 14.849 -8.868 15.200 1.00 96.94 94 LYS A O 1
ATOM 774 N N . ALA A 1 95 ? 14.672 -10.296 13.483 1.00 97.50 95 ALA A N 1
ATOM 775 C CA . ALA A 1 95 ? 16.105 -10.485 13.270 1.00 97.50 95 ALA A CA 1
ATOM 776 C C . ALA A 1 95 ? 16.782 -9.349 12.472 1.00 97.50 95 ALA A C 1
ATOM 778 O O . ALA A 1 95 ? 17.952 -9.469 12.124 1.00 97.50 95 ALA A O 1
ATOM 779 N N . GLY A 1 96 ? 16.059 -8.290 12.088 1.00 97.56 96 GLY A N 1
ATOM 780 C CA . GLY A 1 96 ? 16.594 -7.175 11.297 1.00 97.56 96 GLY A CA 1
ATOM 781 C C . GLY A 1 96 ? 16.873 -7.485 9.819 1.00 97.56 96 GLY A C 1
ATOM 782 O O . GLY A 1 96 ? 17.148 -6.559 9.059 1.00 97.56 96 GLY A O 1
ATOM 783 N N . LYS A 1 97 ? 16.725 -8.743 9.385 1.00 96.88 97 LYS A N 1
ATOM 784 C CA . LYS A 1 97 ? 17.060 -9.259 8.042 1.00 96.88 97 LYS A CA 1
ATOM 785 C C . LYS A 1 97 ? 16.067 -8.866 6.948 1.00 96.88 97 LYS A C 1
ATOM 787 O O . LYS A 1 97 ? 16.334 -9.048 5.764 1.00 96.88 97 LYS A O 1
ATOM 792 N N . SER A 1 98 ? 14.890 -8.364 7.317 1.00 95.56 98 SER A N 1
ATOM 793 C CA . SER A 1 98 ? 13.879 -7.944 6.348 1.00 95.56 98 SER A CA 1
ATOM 794 C C . SER A 1 98 ? 13.021 -6.787 6.849 1.00 95.56 98 SER A C 1
ATOM 796 O O . SER A 1 98 ? 12.933 -6.511 8.046 1.00 95.56 98 SER A O 1
ATOM 798 N N . ARG A 1 99 ? 12.352 -6.120 5.905 1.00 95.38 99 ARG A N 1
ATOM 799 C CA . ARG A 1 99 ? 11.271 -5.147 6.135 1.00 95.38 99 ARG A CA 1
ATOM 800 C C . ARG A 1 99 ? 9.963 -5.559 5.446 1.00 95.38 99 ARG A C 1
ATOM 802 O O . ARG A 1 99 ? 9.009 -4.788 5.422 1.00 95.38 99 ARG A O 1
ATOM 809 N N . LYS A 1 100 ? 9.894 -6.778 4.892 1.00 93.06 100 LYS A N 1
ATOM 810 C CA . LYS A 1 100 ? 8.694 -7.281 4.206 1.00 93.06 100 LYS A CA 1
ATOM 811 C C . LYS A 1 100 ? 7.506 -7.341 5.170 1.00 93.06 100 LYS A C 1
ATOM 813 O O . LYS A 1 100 ? 7.602 -7.917 6.252 1.00 93.06 100 LYS A O 1
ATOM 818 N N . ARG A 1 101 ? 6.381 -6.750 4.758 1.00 94.00 101 ARG A N 1
ATOM 819 C CA . ARG A 1 101 ? 5.116 -6.779 5.507 1.00 94.00 101 ARG A CA 1
ATOM 820 C C . ARG A 1 101 ? 4.447 -8.148 5.406 1.00 94.00 101 ARG A C 1
ATOM 822 O O . ARG A 1 101 ? 4.713 -8.917 4.477 1.00 94.00 101 ARG A O 1
ATOM 829 N N . ASN A 1 102 ? 3.555 -8.413 6.353 1.00 94.50 102 ASN A N 1
ATOM 830 C CA . ASN A 1 102 ? 2.703 -9.593 6.323 1.00 94.50 102 ASN A CA 1
ATOM 831 C C . ASN A 1 102 ? 1.769 -9.542 5.106 1.00 94.50 102 ASN A C 1
ATOM 833 O O . ASN A 1 102 ? 1.297 -8.474 4.708 1.00 94.50 102 ASN A O 1
ATOM 837 N N . ILE A 1 103 ? 1.545 -10.710 4.520 1.00 93.75 103 ILE A N 1
ATOM 838 C CA . ILE A 1 103 ? 0.561 -10.962 3.479 1.00 93.75 103 ILE A CA 1
ATOM 839 C C . ILE A 1 103 ? -0.827 -10.892 4.112 1.00 93.75 103 ILE A C 1
ATOM 841 O O . ILE A 1 103 ? -1.035 -11.412 5.210 1.00 93.75 103 ILE A O 1
ATOM 845 N N . LYS A 1 104 ? -1.752 -10.231 3.416 1.00 91.31 104 LYS A N 1
ATOM 846 C CA . LYS A 1 104 ? -3.175 -10.257 3.739 1.00 91.31 104 LYS A CA 1
ATOM 847 C C . LYS A 1 104 ? -3.838 -11.315 2.877 1.00 91.31 104 LYS A C 1
ATOM 849 O O . LYS A 1 104 ? -3.565 -11.370 1.680 1.00 91.31 104 LYS A O 1
ATOM 854 N N . ASP A 1 105 ? -4.681 -12.106 3.506 1.00 90.31 105 ASP A N 1
ATOM 855 C CA . ASP A 1 105 ? -5.513 -13.078 2.825 1.00 90.31 105 ASP A CA 1
ATOM 856 C C . ASP A 1 105 ? -6.637 -12.353 2.065 1.00 90.31 105 ASP A C 1
ATOM 858 O O . ASP A 1 105 ? -7.333 -11.539 2.682 1.00 90.31 105 ASP A O 1
ATOM 862 N N . PRO A 1 106 ? -6.768 -12.544 0.738 1.00 88.69 106 PRO A N 1
ATOM 863 C CA . PRO A 1 106 ? -7.843 -11.934 -0.034 1.00 88.69 106 PRO A CA 1
ATOM 864 C C . PRO A 1 106 ? -9.216 -12.571 0.232 1.00 88.69 106 PRO A C 1
ATOM 866 O O . PRO A 1 106 ? -10.218 -11.905 -0.021 1.00 88.69 106 PRO A O 1
ATOM 869 N N . ASN A 1 107 ? -9.264 -13.811 0.731 1.00 85.75 107 ASN A N 1
ATOM 870 C CA . ASN A 1 107 ? -10.500 -14.565 0.954 1.00 85.75 107 ASN A CA 1
ATOM 871 C C . ASN A 1 107 ? -11.043 -14.375 2.381 1.00 85.75 107 ASN A C 1
ATOM 873 O O . ASN A 1 107 ? -12.234 -14.567 2.619 1.00 85.75 107 ASN A O 1
ATOM 877 N N . ALA A 1 108 ? -10.195 -13.954 3.325 1.00 89.31 108 ALA A N 1
ATOM 878 C CA . ALA A 1 108 ? -10.616 -13.708 4.699 1.00 89.31 108 ALA A CA 1
ATOM 879 C C . ALA A 1 108 ? -11.591 -12.513 4.805 1.00 89.31 108 ALA A C 1
ATOM 881 O O . ALA A 1 108 ? -11.319 -11.441 4.240 1.00 89.31 108 ALA A O 1
ATOM 882 N N . PRO A 1 109 ? -12.677 -12.635 5.595 1.00 92.38 109 PRO A N 1
ATOM 883 C CA . PRO A 1 109 ? -13.560 -11.521 5.915 1.00 92.38 109 PRO A CA 1
ATOM 884 C C . PRO A 1 109 ? -12.785 -10.292 6.409 1.00 92.38 109 PRO A C 1
ATOM 886 O O . PRO A 1 109 ? -11.823 -10.383 7.179 1.00 92.38 109 PRO A O 1
ATOM 889 N N . LYS A 1 110 ? -13.195 -9.102 5.963 1.00 91.50 110 LYS A N 1
ATOM 890 C CA . LYS A 1 110 ? -12.568 -7.850 6.400 1.00 91.50 110 LYS A CA 1
ATOM 891 C C . LYS A 1 110 ? -13.086 -7.475 7.780 1.00 91.50 110 LYS A C 1
ATOM 893 O O . LYS A 1 110 ? -14.288 -7.424 7.994 1.00 91.50 110 LYS A O 1
ATOM 898 N N . ARG A 1 111 ? -12.166 -7.145 8.688 1.00 93.00 111 ARG A N 1
ATOM 899 C CA . ARG A 1 111 ? -12.519 -6.622 10.013 1.00 93.00 111 ARG A CA 1
ATOM 900 C C . ARG A 1 111 ? -13.306 -5.313 9.870 1.00 93.00 111 ARG A C 1
ATOM 902 O O . ARG A 1 111 ? -12.821 -4.434 9.147 1.00 93.00 111 ARG A O 1
ATOM 909 N N . PRO A 1 112 ? -14.450 -5.172 10.555 1.00 95.88 112 PRO A N 1
ATOM 910 C CA . PRO A 1 112 ? -15.246 -3.959 10.504 1.00 95.88 112 PRO A CA 1
ATOM 911 C C . PRO A 1 112 ? -14.540 -2.815 11.231 1.00 95.88 112 PRO A C 1
ATOM 913 O O . PRO A 1 112 ? -13.557 -3.013 11.961 1.00 95.88 112 PRO A O 1
ATOM 916 N N . LEU A 1 113 ? -15.022 -1.595 11.006 1.00 96.00 113 LEU A N 1
ATOM 917 C CA . LEU A 1 113 ? -14.511 -0.431 11.718 1.00 96.00 113 LEU A CA 1
ATOM 918 C C . LEU A 1 113 ? -14.991 -0.455 13.172 1.00 96.00 113 LEU A C 1
ATOM 920 O O . LEU A 1 113 ? -16.080 -0.924 13.483 1.00 96.00 113 LEU A O 1
ATOM 924 N N . SER A 1 114 ? -14.188 0.097 14.081 1.00 97.50 114 SER A N 1
ATOM 925 C CA . SER A 1 114 ? -14.702 0.411 15.415 1.00 97.50 114 SER A CA 1
ATOM 926 C C . SER A 1 114 ? -15.594 1.650 15.352 1.00 97.50 114 SER A C 1
ATOM 928 O O . SER A 1 114 ? -15.430 2.491 14.464 1.00 97.50 114 SER A O 1
ATOM 930 N N . ALA A 1 115 ? -16.461 1.826 16.351 1.00 97.88 115 ALA A N 1
ATOM 931 C CA . ALA A 1 115 ? -17.321 3.005 16.476 1.00 97.88 115 ALA A CA 1
ATOM 932 C C . ALA A 1 115 ? -16.543 4.330 16.336 1.00 97.88 115 ALA A C 1
ATOM 934 O O . ALA A 1 115 ? -16.966 5.246 15.635 1.00 97.88 115 ALA A O 1
ATOM 935 N N . TYR A 1 116 ? -15.345 4.407 16.927 1.00 97.38 116 TYR A N 1
ATOM 936 C CA . TYR A 1 116 ? -14.474 5.577 16.799 1.00 97.38 116 TYR A CA 1
ATOM 937 C C . TYR A 1 116 ? -13.977 5.802 15.361 1.00 97.38 116 TYR A C 1
ATOM 939 O O . TYR A 1 116 ? -13.938 6.936 14.885 1.00 97.38 116 TYR A O 1
ATOM 947 N N . PHE A 1 117 ? -13.606 4.742 14.635 1.00 97.38 117 PHE A N 1
ATOM 948 C CA . PHE A 1 117 ? -13.185 4.887 13.238 1.00 97.38 117 PHE A CA 1
ATOM 949 C C . PHE A 1 117 ? -14.350 5.240 12.309 1.00 97.38 117 PHE A C 1
ATOM 951 O O . PHE A 1 117 ? -14.148 6.004 11.366 1.00 97.38 117 PHE A O 1
ATOM 958 N N . MET A 1 118 ? -15.562 4.764 12.602 1.00 97.50 118 MET A N 1
ATOM 959 C CA . MET A 1 118 ? -16.779 5.211 11.915 1.00 97.50 118 MET A CA 1
ATOM 960 C C . MET A 1 118 ? -17.030 6.704 12.153 1.00 97.50 118 MET A C 1
ATOM 962 O O . MET A 1 118 ? -17.312 7.446 11.214 1.00 97.50 118 MET A O 1
ATOM 966 N N . PHE A 1 119 ? -16.843 7.177 13.387 1.00 97.44 119 PHE A N 1
ATOM 967 C CA . PHE A 1 119 ? -16.907 8.600 13.713 1.00 97.44 119 PHE A CA 1
ATOM 968 C C . PHE A 1 119 ? -15.856 9.424 12.948 1.00 97.44 119 PHE A C 1
ATOM 970 O O . PHE A 1 119 ? -16.188 10.438 12.334 1.00 97.44 119 PHE A O 1
ATOM 977 N N . LEU A 1 120 ? -14.605 8.957 12.885 1.00 96.75 120 LEU A N 1
ATOM 978 C CA . LEU A 1 120 ? -13.562 9.598 12.074 1.00 96.75 120 LEU A CA 1
ATOM 979 C C . LEU A 1 120 ? -13.929 9.662 10.587 1.00 96.75 120 LEU A C 1
ATOM 981 O O . LEU A 1 120 ? -13.677 10.674 9.930 1.00 96.75 120 LEU A O 1
ATOM 985 N N . GLN A 1 121 ? -14.514 8.592 10.047 1.00 96.69 121 GLN A N 1
ATOM 986 C CA . GLN A 1 121 ? -14.999 8.567 8.670 1.00 96.69 121 GLN A CA 1
ATOM 987 C C . GLN A 1 121 ? -16.130 9.580 8.469 1.00 96.69 121 GLN A C 1
ATOM 989 O O . GLN A 1 121 ? -16.120 10.303 7.474 1.00 96.69 121 GLN A O 1
ATOM 994 N N . ARG A 1 122 ? -17.055 9.690 9.430 1.00 96.00 122 ARG A N 1
ATOM 995 C CA . ARG A 1 122 ? -18.153 10.663 9.393 1.00 96.00 122 ARG A CA 1
ATOM 996 C C . ARG A 1 122 ? -17.652 12.104 9.375 1.00 96.00 122 ARG A C 1
ATOM 998 O O . ARG A 1 122 ? -18.194 12.892 8.601 1.00 96.00 122 ARG A O 1
ATOM 1005 N N . ILE A 1 123 ? -16.631 12.425 10.175 1.00 96.19 123 ILE A N 1
ATOM 1006 C CA . ILE A 1 123 ? -15.980 13.741 10.145 1.00 96.19 123 ILE A CA 1
ATOM 1007 C C . ILE A 1 123 ? -15.401 13.985 8.754 1.00 96.19 123 ILE A C 1
ATOM 1009 O O . ILE A 1 123 ? -15.769 14.949 8.096 1.00 96.19 123 ILE A O 1
ATOM 1013 N N . ARG A 1 124 ? -14.542 13.079 8.271 1.00 95.25 124 ARG A N 1
ATOM 1014 C CA . ARG A 1 124 ? -13.827 13.238 6.991 1.00 95.25 124 ARG A CA 1
ATOM 1015 C C . ARG A 1 124 ? -14.745 13.287 5.769 1.00 95.25 124 ARG A C 1
ATOM 1017 O O . ARG A 1 124 ? -14.343 13.819 4.741 1.00 95.25 124 ARG A O 1
ATOM 1024 N N . ALA A 1 125 ? -15.955 12.744 5.871 1.00 96.50 125 ALA A N 1
ATOM 1025 C CA . ALA A 1 125 ? -16.952 12.778 4.808 1.00 96.50 125 ALA A CA 1
ATOM 1026 C C . ALA A 1 125 ? -17.650 14.146 4.648 1.00 96.50 125 ALA A C 1
ATOM 1028 O O . ALA A 1 125 ? -18.314 14.359 3.638 1.00 96.50 125 ALA A O 1
ATOM 1029 N N . SER A 1 126 ? -17.523 15.068 5.611 1.00 95.94 126 SER A N 1
ATOM 1030 C CA . SER A 1 126 ? -18.159 16.394 5.581 1.00 95.94 126 SER A CA 1
ATOM 1031 C C . SER A 1 126 ? -17.115 17.490 5.754 1.00 95.94 126 SER A C 1
ATOM 1033 O O . SER A 1 126 ? -16.371 17.510 6.732 1.00 95.94 126 SER A O 1
ATOM 1035 N N . LYS A 1 127 ? -17.069 18.436 4.810 1.00 95.00 127 LYS A N 1
ATOM 1036 C CA . LYS A 1 127 ? -16.138 19.574 4.881 1.00 95.00 127 LYS A CA 1
ATOM 1037 C C . LYS A 1 127 ? -16.423 20.454 6.098 1.00 95.00 127 LYS A C 1
ATOM 1039 O O . LYS A 1 127 ? -15.501 21.012 6.683 1.00 95.00 127 LYS A O 1
ATOM 1044 N N . GLU A 1 128 ? -17.689 20.539 6.482 1.00 96.62 128 GLU A N 1
ATOM 1045 C CA . GLU A 1 128 ? -18.175 21.276 7.642 1.00 96.62 128 GLU A CA 1
ATOM 1046 C C . GLU A 1 128 ? -17.625 20.657 8.928 1.00 96.62 128 GLU A C 1
ATOM 1048 O O . GLU A 1 128 ? -16.992 21.358 9.710 1.00 96.62 128 GLU A O 1
ATOM 1053 N N . LEU A 1 129 ? -17.765 19.336 9.098 1.00 94.50 129 LEU A N 1
ATOM 1054 C CA . LEU A 1 129 ? -17.226 18.625 10.262 1.00 94.50 129 LEU A CA 1
ATOM 1055 C C . LEU A 1 129 ? -15.696 18.618 10.284 1.00 94.50 129 LEU A C 1
ATOM 1057 O O . LEU A 1 129 ? -15.102 18.720 11.353 1.00 94.50 129 LEU A O 1
ATOM 1061 N N . VAL A 1 130 ? -15.042 18.515 9.122 1.00 96.69 130 VAL A N 1
ATOM 1062 C CA . VAL A 1 130 ? -13.584 18.677 9.027 1.00 96.69 130 VAL A CA 1
ATOM 1063 C C . VAL A 1 130 ? -13.175 20.042 9.571 1.00 96.69 130 VAL A C 1
ATOM 1065 O O . VAL A 1 130 ? -12.303 20.103 10.432 1.00 96.69 130 VAL A O 1
ATOM 1068 N N . LYS A 1 131 ? -13.828 21.122 9.134 1.00 96.06 131 LYS A N 1
ATOM 1069 C CA . LYS A 1 131 ? -13.521 22.472 9.615 1.00 96.06 131 LYS A CA 1
ATOM 1070 C C . LYS A 1 131 ? -13.866 22.651 11.097 1.00 96.06 131 LYS A C 1
ATOM 1072 O O . LYS A 1 131 ? -13.100 23.276 11.816 1.00 96.06 131 LYS A O 1
ATOM 1077 N N . GLU A 1 132 ? -14.983 22.098 11.562 1.00 96.00 132 GLU A N 1
ATOM 1078 C CA . GLU A 1 132 ? -15.404 22.168 12.968 1.00 96.00 132 GLU A CA 1
ATOM 1079 C C . GLU A 1 132 ? -14.413 21.456 13.897 1.00 96.00 132 GLU A C 1
ATOM 1081 O O . GLU A 1 132 ? -14.031 21.998 14.931 1.00 96.00 132 GLU A O 1
ATOM 1086 N N . VAL A 1 133 ? -13.997 20.238 13.541 1.00 95.38 133 VAL A N 1
ATOM 1087 C CA . VAL A 1 133 ? -13.204 19.376 14.429 1.00 95.38 133 VAL A CA 1
ATOM 1088 C C . VAL A 1 133 ? -11.703 19.598 14.257 1.00 95.38 133 VAL A C 1
ATOM 1090 O O . VAL A 1 133 ? -10.961 19.525 15.235 1.00 95.38 133 VAL A O 1
ATOM 1093 N N . PHE A 1 134 ? -11.238 19.838 13.030 1.00 96.62 134 PHE A N 1
ATOM 1094 C CA . PHE A 1 134 ? -9.813 19.970 12.711 1.00 96.62 134 PHE A CA 1
ATOM 1095 C C . PHE A 1 134 ? -9.384 21.408 12.408 1.00 96.62 134 PHE A C 1
ATOM 1097 O O . PHE A 1 134 ? -8.193 21.703 12.490 1.00 96.62 134 PHE A O 1
ATOM 1104 N N . GLY A 1 135 ? -10.312 22.310 12.079 1.00 95.19 135 GLY A N 1
ATOM 1105 C CA . GLY A 1 135 ? -9.965 23.650 11.606 1.00 95.19 135 GLY A CA 1
ATOM 1106 C C . GLY A 1 135 ? -9.102 23.581 10.346 1.00 95.19 135 GLY A C 1
ATOM 1107 O O . GLY A 1 135 ? -9.415 22.840 9.414 1.00 95.19 135 GLY A O 1
ATOM 1108 N N . ASP A 1 136 ? -7.995 24.324 10.357 1.00 95.06 136 ASP A N 1
ATOM 1109 C CA . ASP A 1 136 ? -6.991 24.331 9.285 1.00 95.06 136 ASP A CA 1
ATOM 1110 C C . ASP A 1 136 ? -5.828 23.350 9.549 1.00 95.06 136 ASP A C 1
ATOM 1112 O O . ASP A 1 136 ? -4.829 23.352 8.825 1.00 95.06 136 ASP A O 1
ATOM 1116 N N . GLU A 1 137 ? -5.914 22.512 10.591 1.00 96.56 137 GLU A N 1
ATOM 1117 C CA . GLU A 1 137 ? -4.864 21.540 10.896 1.00 96.56 137 GLU A CA 1
ATOM 1118 C C . GLU A 1 137 ? -4.803 20.463 9.809 1.00 96.56 137 GLU A C 1
ATOM 1120 O O . GLU A 1 137 ? -5.803 19.827 9.470 1.00 96.56 137 GLU A O 1
ATOM 1125 N N . THR A 1 138 ? -3.604 20.224 9.283 1.00 94.50 138 THR A N 1
ATOM 1126 C CA . THR A 1 138 ? -3.345 19.270 8.192 1.00 94.50 138 THR A CA 1
ATOM 1127 C C . THR A 1 138 ? -2.524 18.071 8.657 1.00 94.50 138 THR A C 1
ATOM 1129 O O . THR A 1 138 ? -2.521 17.024 8.005 1.00 94.50 138 THR A O 1
ATOM 1132 N N . GLU A 1 139 ? -1.852 18.183 9.803 1.00 96.81 139 GLU A N 1
ATOM 1133 C CA . GLU A 1 139 ? -1.021 17.127 10.357 1.00 96.81 139 GLU A CA 1
ATOM 1134 C C . GLU A 1 139 ? -1.901 16.023 10.967 1.00 96.81 139 GLU A C 1
ATOM 1136 O O . GLU A 1 139 ? -2.705 16.237 11.877 1.00 96.81 139 GLU A O 1
ATOM 1141 N N . THR A 1 140 ? -1.764 14.804 10.439 1.00 94.44 140 THR A N 1
ATOM 1142 C CA . THR A 1 140 ? -2.662 13.679 10.752 1.00 94.44 140 THR A CA 1
ATOM 1143 C C . THR A 1 140 ? -2.615 13.267 12.227 1.00 94.44 140 THR A C 1
ATOM 1145 O O . THR A 1 140 ? -3.635 12.841 12.780 1.00 94.44 140 THR A O 1
ATOM 1148 N N . THR A 1 141 ? -1.461 13.380 12.886 1.00 96.19 141 THR A N 1
ATOM 1149 C CA . THR A 1 141 ? -1.308 13.028 14.305 1.00 96.19 141 THR A CA 1
ATOM 1150 C C . THR A 1 141 ? -2.093 14.000 15.180 1.00 96.19 141 THR A C 1
ATOM 1152 O O . THR A 1 141 ? -2.875 13.567 16.026 1.00 96.19 141 THR A O 1
ATOM 1155 N N . ARG A 1 142 ? -1.982 15.306 14.930 1.00 96.75 142 ARG A N 1
ATOM 1156 C CA . ARG A 1 142 ? -2.747 16.353 15.612 1.00 96.75 142 ARG A CA 1
ATOM 1157 C C . ARG A 1 142 ? -4.237 16.247 15.336 1.00 96.75 142 ARG A C 1
ATOM 1159 O O . ARG A 1 142 ? -5.012 16.268 16.289 1.00 96.75 142 ARG A O 1
ATOM 1166 N N . GLN A 1 143 ? -4.649 16.011 14.089 1.00 96.75 143 GLN A N 1
ATOM 1167 C CA . GLN A 1 143 ? -6.054 15.712 13.777 1.00 96.75 143 GLN A CA 1
ATOM 1168 C C . GLN A 1 143 ? -6.574 14.512 14.583 1.00 96.75 143 GLN A C 1
ATOM 1170 O O . GLN A 1 143 ? -7.694 14.532 15.090 1.00 96.75 143 GLN A O 1
ATOM 1175 N N . SER A 1 144 ? -5.752 13.471 14.750 1.00 95.44 144 SER A N 1
ATOM 1176 C CA . SER A 1 144 ? -6.127 12.294 15.543 1.00 95.44 144 SER A CA 1
ATOM 1177 C C . SER A 1 144 ? -6.310 12.632 17.026 1.00 95.44 144 SER A C 1
ATOM 1179 O O . SER A 1 144 ? -7.234 12.113 17.652 1.00 95.44 144 SER A O 1
ATOM 1181 N N . VAL A 1 145 ? -5.485 13.524 17.585 1.00 97.19 145 VAL A N 1
ATOM 1182 C CA . VAL A 1 145 ? -5.644 14.025 18.961 1.00 97.19 145 VAL A CA 1
ATOM 1183 C C . VAL A 1 145 ? -6.942 14.826 19.109 1.00 97.19 145 VAL A C 1
ATOM 1185 O O . VAL A 1 145 ? -7.691 14.588 20.059 1.00 97.19 145 VAL A O 1
ATOM 1188 N N . LEU A 1 146 ? -7.245 15.720 18.160 1.00 97.69 146 LEU A N 1
ATOM 1189 C CA . LEU A 1 146 ? -8.467 16.535 18.158 1.00 97.69 146 LEU A CA 1
ATOM 1190 C C . LEU A 1 146 ? -9.731 15.671 18.072 1.00 97.69 146 LEU A C 1
ATOM 1192 O O . LEU A 1 146 ? -10.635 15.809 18.897 1.00 97.69 146 LEU A O 1
ATOM 1196 N N . ALA A 1 147 ? -9.773 14.712 17.144 1.00 97.12 147 ALA A N 1
ATOM 1197 C CA . ALA A 1 147 ? -10.896 13.782 17.044 1.00 97.12 147 ALA A CA 1
ATOM 1198 C C . ALA A 1 147 ? -11.062 12.922 18.304 1.00 97.12 147 ALA A C 1
ATOM 1200 O O . ALA A 1 147 ? -12.186 12.698 18.749 1.00 97.12 147 ALA A O 1
ATOM 1201 N N . ALA A 1 148 ? -9.962 12.458 18.905 1.00 97.31 148 ALA A N 1
ATOM 1202 C CA . ALA A 1 148 ? -10.018 11.684 20.141 1.00 97.31 148 ALA A CA 1
ATOM 1203 C C . ALA A 1 148 ? -10.518 12.522 21.329 1.00 97.31 148 ALA A C 1
ATOM 1205 O O . ALA A 1 148 ? -11.169 11.988 22.229 1.00 97.31 148 ALA A O 1
ATOM 1206 N N . ALA A 1 149 ? -10.207 13.821 21.369 1.00 97.44 149 ALA A N 1
ATOM 1207 C CA . ALA A 1 149 ? -10.771 14.745 22.350 1.00 97.44 149 ALA A CA 1
ATOM 1208 C C . ALA A 1 149 ? -12.277 14.945 22.117 1.00 97.44 149 ALA A C 1
ATOM 1210 O O . ALA A 1 149 ? -13.053 14.771 23.056 1.00 97.44 149 ALA A O 1
ATOM 1211 N N . ARG A 1 150 ? -12.699 15.193 20.868 1.00 96.94 150 ARG A N 1
ATOM 1212 C CA . ARG A 1 150 ? -14.118 15.327 20.497 1.00 96.94 150 ARG A CA 1
ATOM 1213 C C . ARG A 1 150 ? -14.919 14.082 20.872 1.00 96.94 150 ARG A C 1
ATOM 1215 O O . ARG A 1 150 ? -15.916 14.207 21.565 1.00 96.94 150 ARG A O 1
ATOM 1222 N N . TRP A 1 151 ? -14.439 12.892 20.508 1.00 97.88 151 TRP A N 1
ATOM 1223 C CA . TRP A 1 151 ? -15.086 11.615 20.835 1.00 97.88 151 TRP A CA 1
ATOM 1224 C C . TRP A 1 151 ? -15.255 11.385 22.342 1.00 97.88 151 TRP A C 1
ATOM 1226 O O . TRP A 1 151 ? -16.274 10.860 22.790 1.00 97.88 151 TRP A O 1
ATOM 1236 N N . ARG A 1 152 ? -14.256 11.766 23.148 1.00 97.19 152 ARG A N 1
ATOM 1237 C CA . ARG A 1 152 ? -14.338 11.658 24.614 1.00 97.19 152 ARG A CA 1
ATOM 1238 C C . ARG A 1 152 ? -15.307 12.666 25.227 1.00 97.19 152 ARG A C 1
ATOM 1240 O O . ARG A 1 152 ? -15.864 12.363 26.274 1.00 97.19 152 ARG A O 1
ATOM 1247 N N . GLY A 1 153 ? -15.488 13.821 24.589 1.00 97.00 153 GLY A N 1
ATOM 1248 C CA . GLY A 1 153 ? -16.437 14.853 25.006 1.00 97.00 153 GLY A CA 1
ATOM 1249 C C . GLY A 1 153 ? -17.870 14.648 24.507 1.00 97.00 153 GLY A C 1
ATOM 1250 O O . GLY A 1 153 ? -18.737 15.417 24.904 1.00 97.00 153 GLY A O 1
ATOM 1251 N N . MET A 1 154 ? -18.121 13.658 23.645 1.00 97.19 154 MET A N 1
ATOM 1252 C CA . MET A 1 154 ? -19.472 13.327 23.183 1.00 97.19 154 MET A CA 1
ATOM 1253 C C . MET A 1 154 ? -20.290 12.640 24.279 1.00 97.19 154 MET A C 1
ATOM 1255 O O . MET A 1 154 ? -19.747 11.855 25.066 1.00 97.19 154 MET A O 1
ATOM 1259 N N . THR A 1 155 ? -21.600 12.880 24.275 1.00 97.81 155 THR A N 1
ATOM 1260 C CA . THR A 1 155 ? -22.536 12.177 25.159 1.00 97.81 155 THR A CA 1
ATOM 1261 C C . THR A 1 155 ? -22.746 10.729 24.716 1.00 97.81 155 THR A C 1
ATOM 1263 O O . THR A 1 155 ? -22.339 10.302 23.628 1.00 97.81 155 THR A O 1
ATOM 1266 N N . ASP A 1 156 ? -23.393 9.937 25.567 1.00 96.56 156 ASP A N 1
ATOM 1267 C CA . ASP A 1 156 ? -23.713 8.552 25.232 1.00 96.56 156 ASP A CA 1
ATOM 1268 C C . ASP A 1 156 ? -24.719 8.469 24.083 1.00 96.56 156 ASP A C 1
ATOM 1270 O O . ASP A 1 156 ? -24.579 7.608 23.218 1.00 96.56 156 ASP A O 1
ATOM 1274 N N . GLU A 1 157 ? -25.666 9.402 24.000 1.00 97.19 157 GLU A N 1
ATOM 1275 C CA . GLU A 1 157 ? -26.641 9.503 22.912 1.00 97.19 157 GLU A CA 1
ATOM 1276 C C . GLU A 1 157 ? -25.965 9.816 21.574 1.00 97.19 157 GLU A C 1
ATOM 1278 O O . GLU A 1 157 ? -26.301 9.206 20.559 1.00 97.19 157 GLU A O 1
ATOM 1283 N N . GLU A 1 158 ? -24.977 10.715 21.573 1.00 95.88 158 GLU A N 1
ATOM 1284 C CA . GLU A 1 158 ? -24.203 11.060 20.376 1.00 95.88 158 GLU A CA 1
ATOM 1285 C C . GLU A 1 158 ? -23.320 9.892 19.907 1.00 95.88 158 GLU A C 1
ATOM 1287 O O . GLU A 1 158 ? -23.108 9.704 18.706 1.00 95.88 158 GLU A O 1
ATOM 1292 N N . ARG A 1 159 ? -22.809 9.076 20.841 1.00 97.62 159 ARG A N 1
ATOM 1293 C CA . ARG A 1 159 ? -21.987 7.892 20.528 1.00 97.62 159 ARG A CA 1
ATOM 1294 C C . ARG A 1 159 ? -22.812 6.660 20.174 1.00 97.62 159 ARG A C 1
ATOM 1296 O O . ARG A 1 159 ? -22.335 5.818 19.409 1.00 97.62 159 ARG A O 1
ATOM 1303 N N . LYS A 1 160 ? -24.039 6.555 20.689 1.00 97.75 160 LYS A N 1
ATOM 1304 C CA . LYS A 1 160 ? -24.956 5.422 20.508 1.00 97.75 160 LYS A CA 1
ATOM 1305 C C . LYS A 1 160 ? -25.082 4.936 19.061 1.00 97.75 160 LYS A C 1
ATOM 1307 O O . LYS A 1 160 ? -24.940 3.729 18.875 1.00 97.75 160 LYS A O 1
ATOM 1312 N N . PRO A 1 161 ? -25.300 5.786 18.035 1.00 97.44 161 PRO A N 1
ATOM 1313 C CA . PRO A 1 161 ? -25.412 5.296 16.660 1.00 97.44 161 PRO A CA 1
ATOM 1314 C C . PRO A 1 161 ? -24.132 4.604 16.171 1.00 97.44 161 PRO A C 1
ATOM 1316 O O . PRO A 1 161 ? -24.208 3.554 15.540 1.00 97.44 161 PRO A O 1
ATOM 1319 N N . PHE A 1 162 ? -22.954 5.136 16.509 1.00 97.75 162 PHE A N 1
ATOM 1320 C CA . PHE A 1 162 ? -21.676 4.532 16.119 1.00 97.75 162 PHE A CA 1
ATOM 1321 C C . PHE A 1 162 ? -21.404 3.226 16.867 1.00 97.75 162 PHE A C 1
ATOM 1323 O O . PHE A 1 162 ? -20.883 2.280 16.284 1.00 97.75 162 PHE A O 1
ATOM 1330 N N . LEU A 1 163 ? -21.750 3.167 18.157 1.00 98.00 163 LEU A N 1
ATOM 1331 C CA . LEU A 1 163 ? -21.603 1.959 18.972 1.00 98.00 163 LEU A CA 1
ATOM 1332 C C . LEU A 1 163 ? -22.535 0.842 18.493 1.00 98.00 163 LEU A C 1
ATOM 1334 O O . LEU A 1 163 ? -22.089 -0.291 18.343 1.00 98.00 163 LEU A O 1
ATOM 1338 N N . ALA A 1 164 ? -23.798 1.168 18.207 1.00 97.81 164 ALA A N 1
ATOM 1339 C CA . ALA A 1 164 ? -24.772 0.211 17.693 1.00 97.81 164 ALA A CA 1
ATOM 1340 C C . ALA A 1 164 ? -24.357 -0.340 16.321 1.00 97.81 164 ALA A C 1
ATOM 1342 O O . ALA A 1 164 ? -24.376 -1.553 16.123 1.00 97.81 164 ALA A O 1
ATOM 1343 N N . GLN A 1 165 ? -23.916 0.531 15.405 1.00 97.19 165 GLN A N 1
ATOM 1344 C CA . GLN A 1 165 ? -23.428 0.113 14.089 1.00 97.19 165 GLN A CA 1
ATOM 1345 C C . GLN A 1 165 ? -22.179 -0.774 14.200 1.00 97.19 165 GLN A C 1
ATOM 1347 O O . GLN A 1 165 ? -22.094 -1.804 13.538 1.00 97.19 165 GLN A O 1
ATOM 1352 N N . ALA A 1 166 ? -21.223 -0.410 15.060 1.00 97.56 166 ALA A N 1
ATOM 1353 C CA . ALA A 1 166 ? -20.010 -1.199 15.255 1.00 97.56 166 ALA A CA 1
ATOM 1354 C C . ALA A 1 166 ? -20.292 -2.586 15.851 1.00 97.56 166 ALA A C 1
ATOM 1356 O O . ALA A 1 166 ? -19.628 -3.547 15.467 1.00 97.56 166 ALA A O 1
ATOM 1357 N N . GLU A 1 167 ? -21.260 -2.709 16.766 1.00 97.50 167 GLU A N 1
ATOM 1358 C CA . GLU A 1 167 ? -21.637 -4.016 17.317 1.00 97.50 167 GLU A CA 1
ATOM 1359 C C . GLU A 1 167 ? -22.349 -4.882 16.274 1.00 97.50 167 GLU A C 1
ATOM 1361 O O . GLU A 1 167 ? -22.029 -6.062 16.150 1.00 97.50 167 GLU A O 1
ATOM 1366 N N . LEU A 1 168 ? -23.238 -4.294 15.465 1.00 97.56 168 LEU A N 1
ATOM 1367 C CA . LEU A 1 168 ? -23.884 -5.004 14.360 1.00 97.56 168 LEU A CA 1
ATOM 1368 C C . LEU A 1 168 ? -22.849 -5.548 13.363 1.00 97.56 168 LEU A C 1
ATOM 1370 O O . LEU A 1 168 ? -22.812 -6.751 13.108 1.00 97.56 168 LEU A O 1
ATOM 1374 N N . GLU A 1 169 ? -21.960 -4.690 12.856 1.00 97.62 169 GLU A N 1
ATOM 1375 C CA . GLU A 1 169 ? -20.929 -5.110 11.897 1.00 97.62 169 GLU A CA 1
ATOM 1376 C C . GLU A 1 169 ? -19.953 -6.131 12.502 1.00 97.62 169 GLU A C 1
ATOM 1378 O O . GLU A 1 169 ? -19.454 -7.018 11.806 1.00 97.62 169 GLU A O 1
ATOM 1383 N N . LYS A 1 170 ? -19.675 -6.040 13.809 1.00 96.81 170 LYS A N 1
ATOM 1384 C CA . LYS A 1 170 ? -18.874 -7.035 14.531 1.00 96.81 170 LYS A CA 1
ATOM 1385 C C . LYS A 1 170 ? -19.562 -8.397 14.553 1.00 96.81 170 LYS A C 1
ATOM 1387 O O . LYS A 1 170 ? -18.902 -9.391 14.253 1.00 96.81 170 LYS A O 1
ATOM 1392 N N . MET A 1 171 ? -20.858 -8.454 14.853 1.00 96.94 171 MET A N 1
ATOM 1393 C CA . MET A 1 171 ? -21.620 -9.706 14.837 1.00 96.94 171 MET A CA 1
ATOM 1394 C C . MET A 1 171 ? -21.652 -10.335 13.436 1.00 96.94 171 MET A C 1
ATOM 1396 O O . MET A 1 171 ? -21.444 -11.543 13.293 1.00 96.94 171 MET A O 1
ATOM 1400 N N . GLU A 1 172 ? -21.852 -9.525 12.393 1.00 96.38 172 GLU A N 1
ATOM 1401 C CA . GLU A 1 172 ? -21.808 -9.977 10.995 1.00 96.38 172 GLU A CA 1
ATOM 1402 C C . GLU A 1 172 ? -20.424 -10.519 10.617 1.00 96.38 172 GLU A C 1
ATOM 1404 O O . GLU A 1 172 ? -20.310 -11.596 10.025 1.00 96.38 172 GLU A O 1
ATOM 1409 N N . TYR A 1 173 ? -19.358 -9.822 11.016 1.00 96.56 173 TYR A N 1
ATOM 1410 C CA . TYR A 1 173 ? -17.984 -10.272 10.811 1.00 96.56 173 TYR A CA 1
ATOM 1411 C C . TYR A 1 173 ? -17.687 -11.589 11.535 1.00 96.56 173 TYR A C 1
ATOM 1413 O O . TYR A 1 173 ? -17.071 -12.477 10.952 1.00 96.56 173 TYR A O 1
ATOM 1421 N N . GLU A 1 174 ? -18.129 -11.750 12.782 1.00 96.06 174 GLU A N 1
ATOM 1422 C CA . GLU A 1 174 ? -17.950 -12.989 13.547 1.00 96.06 174 GLU A CA 1
ATOM 1423 C C . GLU A 1 174 ? -18.709 -14.168 12.921 1.00 96.06 174 GLU A C 1
ATOM 1425 O O . GLU A 1 174 ? -18.220 -15.301 12.927 1.00 96.06 174 GLU A O 1
ATOM 1430 N N . ALA A 1 175 ? -19.890 -13.930 12.346 1.00 95.31 175 ALA A N 1
ATOM 1431 C CA . ALA A 1 175 ? -20.604 -14.939 11.568 1.00 95.31 175 ALA A CA 1
ATOM 1432 C C . ALA A 1 175 ? -19.849 -15.299 10.275 1.00 95.31 175 ALA A C 1
ATOM 1434 O O . ALA A 1 175 ? -19.622 -16.481 10.008 1.00 95.31 175 ALA A O 1
ATOM 1435 N N . ALA A 1 176 ? -19.392 -14.299 9.516 1.00 94.50 176 ALA A N 1
ATOM 1436 C CA . ALA A 1 176 ? -18.620 -14.505 8.292 1.00 94.50 176 ALA A CA 1
ATOM 1437 C C . ALA A 1 176 ? -17.289 -15.232 8.555 1.00 94.50 176 ALA A C 1
ATOM 1439 O O . ALA A 1 176 ? -16.904 -16.110 7.787 1.00 94.50 176 ALA A O 1
ATOM 1440 N N . MET A 1 177 ? -16.605 -14.915 9.658 1.00 93.75 177 MET A N 1
ATOM 1441 C CA . MET A 1 177 ? -15.364 -15.578 10.068 1.00 93.75 177 MET A CA 1
ATOM 1442 C C . MET A 1 177 ? -15.572 -17.051 10.406 1.00 93.75 177 MET A C 1
ATOM 1444 O O . MET A 1 177 ? -14.756 -17.873 10.006 1.00 93.75 177 MET A O 1
ATOM 1448 N N . ARG A 1 178 ? -16.669 -17.408 11.083 1.00 92.56 178 ARG A N 1
ATOM 1449 C CA . ARG A 1 178 ? -16.982 -18.819 11.363 1.00 92.56 178 ARG A CA 1
ATOM 1450 C C . ARG A 1 178 ? -17.220 -19.615 10.083 1.00 92.56 178 ARG A C 1
ATOM 1452 O O . ARG A 1 178 ? -16.737 -20.737 9.967 1.00 92.56 178 ARG A O 1
ATOM 1459 N N . LEU A 1 179 ? -17.933 -19.033 9.117 1.00 91.00 179 LEU A N 1
ATOM 1460 C CA . LEU A 1 179 ? -18.137 -19.655 7.805 1.00 91.00 179 LEU A CA 1
ATOM 1461 C C . LEU A 1 179 ? -16.821 -19.798 7.040 1.00 91.00 179 LEU A C 1
ATOM 1463 O O . LEU A 1 179 ? -16.572 -20.844 6.451 1.00 91.00 179 LEU A O 1
ATOM 1467 N N . TYR A 1 180 ? -15.974 -18.771 7.092 1.00 89.12 180 TYR A N 1
ATOM 1468 C CA . TYR A 1 180 ? -14.644 -18.797 6.501 1.00 89.12 180 TYR A CA 1
ATOM 1469 C C . TYR A 1 180 ? -13.790 -19.928 7.083 1.00 89.12 180 TYR A C 1
ATOM 1471 O O . TYR A 1 180 ? -13.306 -20.778 6.348 1.00 89.12 180 TYR A O 1
ATOM 1479 N N . GLU A 1 181 ? -13.674 -20.005 8.408 1.00 87.31 181 GLU A N 1
ATOM 1480 C CA . GLU A 1 181 ? -12.907 -21.052 9.091 1.00 87.31 181 GLU A CA 1
ATOM 1481 C C . GLU A 1 181 ? -13.451 -22.460 8.798 1.00 87.31 181 GLU A C 1
ATOM 1483 O O . GLU A 1 181 ? -12.673 -23.389 8.582 1.00 87.31 181 GLU A O 1
ATOM 1488 N N . ALA A 1 182 ? -14.775 -22.625 8.734 1.00 85.12 182 ALA A N 1
ATOM 1489 C CA . ALA A 1 182 ? -15.401 -23.901 8.393 1.00 85.12 182 ALA A CA 1
ATOM 1490 C C . ALA A 1 182 ? -15.152 -24.312 6.930 1.00 85.12 182 ALA A C 1
ATOM 1492 O O . ALA A 1 182 ? -14.812 -25.469 6.667 1.00 85.12 182 ALA A O 1
ATOM 1493 N N . TYR A 1 183 ? -15.283 -23.375 5.984 1.00 81.56 183 TYR A N 1
ATOM 1494 C CA . TYR A 1 183 ? -14.975 -23.609 4.571 1.00 81.56 183 TYR A CA 1
ATOM 1495 C C . TYR A 1 183 ? -13.517 -24.044 4.393 1.00 81.56 183 TYR A C 1
ATOM 1497 O O . TYR A 1 183 ? -13.238 -25.027 3.703 1.00 81.56 183 TYR A O 1
ATOM 1505 N N . GLU A 1 184 ? -12.599 -23.380 5.088 1.00 77.81 184 GLU A N 1
ATOM 1506 C CA . GLU A 1 184 ? -11.174 -23.700 5.069 1.00 77.81 184 GLU A CA 1
ATOM 1507 C C . GLU A 1 184 ? -10.882 -25.099 5.617 1.00 77.81 184 GLU A C 1
ATOM 1509 O O . GLU A 1 184 ? -10.143 -25.867 4.999 1.00 77.81 184 GLU A O 1
ATOM 1514 N N . LEU A 1 185 ? -11.504 -25.488 6.732 1.00 75.75 185 LEU A N 1
ATOM 1515 C CA . LEU A 1 185 ? -11.374 -26.848 7.266 1.00 75.75 185 LEU A CA 1
ATOM 1516 C C . LEU A 1 185 ? -11.889 -27.903 6.275 1.00 75.75 185 LEU A C 1
ATOM 1518 O O . LEU A 1 185 ? -11.236 -28.928 6.086 1.00 75.75 185 LEU A O 1
ATOM 1522 N N . SER A 1 186 ? -13.020 -27.644 5.610 1.00 72.56 186 SER A N 1
ATOM 1523 C CA . SER A 1 186 ? -13.600 -28.583 4.638 1.00 72.56 186 SER A CA 1
ATOM 1524 C C . SER A 1 186 ? -12.763 -28.720 3.361 1.00 72.56 186 SER A C 1
ATOM 1526 O O . SER A 1 186 ? -12.517 -29.833 2.896 1.00 72.56 186 SER A O 1
ATOM 1528 N N . THR A 1 187 ? -12.248 -27.606 2.834 1.00 67.69 187 THR A N 1
ATOM 1529 C CA . THR A 1 187 ? -11.436 -27.582 1.611 1.00 67.69 187 THR A CA 1
ATOM 1530 C C . THR A 1 187 ? -10.111 -28.304 1.841 1.00 67.69 187 THR A C 1
ATOM 1532 O O . THR A 1 187 ? -9.709 -29.137 1.029 1.00 67.69 187 THR A O 1
ATOM 1535 N N . ASN A 1 188 ? -9.476 -28.080 2.995 1.00 62.06 188 ASN A N 1
ATOM 1536 C CA . ASN A 1 188 ? -8.254 -28.789 3.363 1.00 62.06 188 ASN A CA 1
ATOM 1537 C C . ASN A 1 188 ? -8.474 -30.305 3.506 1.00 62.06 188 ASN A C 1
ATOM 1539 O O . ASN A 1 188 ? -7.601 -31.062 3.100 1.00 62.06 188 ASN A O 1
ATOM 1543 N N . LEU A 1 189 ? -9.628 -30.763 4.009 1.00 59.62 189 LEU A N 1
ATOM 1544 C CA . LEU A 1 189 ? -9.921 -32.197 4.138 1.00 59.62 189 LEU A CA 1
ATOM 1545 C C . LEU A 1 189 ? -10.068 -32.880 2.764 1.00 59.62 189 LEU A C 1
ATOM 1547 O O . LEU A 1 189 ? -9.456 -33.913 2.512 1.00 59.62 189 LEU A O 1
ATOM 1551 N N . THR A 1 190 ? -10.791 -32.247 1.834 1.00 55.72 190 THR A N 1
ATOM 1552 C CA . THR A 1 190 ? -11.009 -32.795 0.479 1.00 55.72 190 THR A CA 1
ATOM 1553 C C . THR A 1 190 ? -9.739 -32.881 -0.375 1.00 55.72 190 THR A C 1
ATOM 1555 O O . THR A 1 190 ? -9.598 -33.801 -1.179 1.00 55.72 190 THR A O 1
ATOM 1558 N N . VAL A 1 191 ? -8.784 -31.961 -0.193 1.00 54.38 191 VAL A N 1
ATOM 1559 C CA . VAL A 1 191 ? -7.496 -31.981 -0.913 1.00 54.38 191 VAL A CA 1
ATOM 1560 C C . VAL A 1 191 ? -6.588 -33.109 -0.412 1.00 54.38 191 VAL A C 1
ATOM 1562 O O . VAL A 1 191 ? -5.813 -33.661 -1.191 1.00 54.38 191 VAL A O 1
ATOM 1565 N N . VAL A 1 192 ? -6.688 -33.479 0.869 1.00 51.94 192 VAL A N 1
ATOM 1566 C CA . VAL A 1 192 ? -5.887 -34.568 1.449 1.00 51.94 192 VAL A CA 1
ATOM 1567 C C . VAL A 1 192 ? -6.411 -35.931 0.976 1.00 51.94 192 VAL A C 1
ATOM 1569 O O . VAL A 1 192 ? -5.607 -36.788 0.614 1.00 51.94 192 VAL A O 1
ATOM 1572 N N . ASP A 1 193 ? -7.733 -36.101 0.877 1.00 46.75 193 ASP A N 1
ATOM 1573 C CA . ASP A 1 193 ? -8.346 -37.353 0.402 1.00 46.75 193 ASP A CA 1
ATOM 1574 C C . ASP A 1 193 ? -8.167 -37.574 -1.114 1.00 46.75 193 ASP A C 1
ATOM 1576 O O . ASP A 1 193 ? -8.044 -38.711 -1.568 1.00 46.75 193 ASP A O 1
ATOM 1580 N N . GLY A 1 194 ? -8.067 -36.501 -1.909 1.00 42.38 194 GLY A N 1
ATOM 1581 C CA . GLY A 1 194 ? -7.790 -36.586 -3.350 1.00 42.38 194 GLY A CA 1
ATOM 1582 C C . GLY A 1 194 ? -6.342 -36.952 -3.710 1.00 42.38 194 GLY A C 1
ATOM 1583 O O . GLY A 1 194 ? -6.088 -37.416 -4.818 1.00 42.38 194 GLY A O 1
ATOM 1584 N N . ALA A 1 195 ? -5.387 -36.780 -2.789 1.00 46.31 195 ALA A N 1
ATOM 1585 C CA . ALA A 1 195 ? -3.974 -37.106 -3.015 1.00 46.31 195 ALA A CA 1
ATOM 1586 C C . ALA A 1 195 ? -3.608 -38.563 -2.660 1.00 46.31 195 ALA A C 1
ATOM 1588 O O . ALA A 1 195 ? -2.494 -38.999 -2.944 1.00 46.31 195 ALA A O 1
ATOM 1589 N N . ALA A 1 196 ? -4.530 -39.324 -2.061 1.00 44.00 196 ALA A N 1
ATOM 1590 C CA . ALA A 1 196 ? -4.314 -40.716 -1.656 1.00 44.00 196 ALA A CA 1
ATOM 1591 C C . ALA A 1 196 ? -4.781 -41.760 -2.700 1.00 44.00 196 ALA A C 1
ATOM 1593 O O . ALA A 1 196 ? -4.735 -42.956 -2.421 1.00 44.00 196 ALA A O 1
ATOM 1594 N N . GLY A 1 197 ? -5.236 -41.330 -3.887 1.00 42.97 197 GLY A N 1
ATOM 1595 C CA . GLY A 1 197 ? -5.942 -42.186 -4.854 1.00 42.97 197 GLY A CA 1
ATOM 1596 C C . GLY A 1 197 ? -5.175 -42.663 -6.096 1.00 42.97 197 GLY A C 1
ATOM 1597 O O . GLY A 1 197 ? -5.715 -43.484 -6.830 1.00 42.97 197 GLY A O 1
ATOM 1598 N N . GLU A 1 198 ? -3.945 -42.212 -6.362 1.00 41.00 198 GLU A N 1
ATOM 1599 C CA . GLU A 1 198 ? -3.184 -42.647 -7.55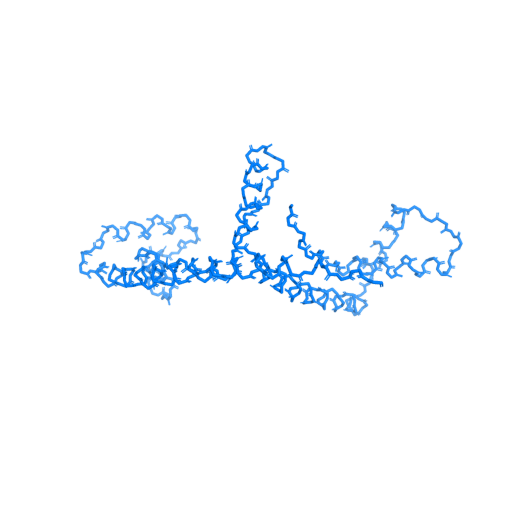0 1.00 41.00 198 GLU A CA 1
ATOM 1600 C C . GLU A 1 198 ? -1.932 -43.428 -7.150 1.00 41.00 198 GLU A C 1
ATOM 1602 O O . GLU A 1 198 ? -0.820 -42.909 -7.08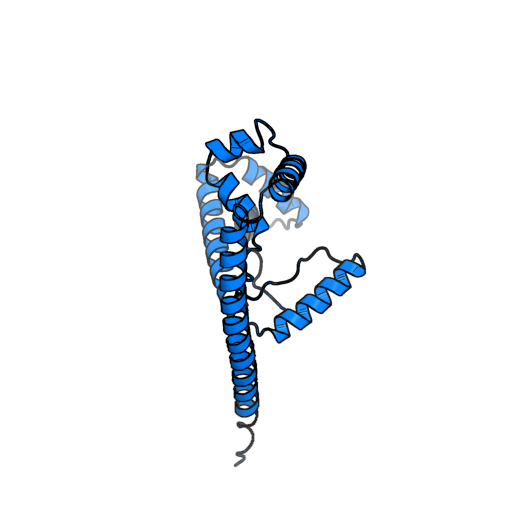2 1.00 41.00 198 GLU A O 1
ATOM 1607 N N . GLY A 1 199 ? -2.126 -44.710 -6.850 1.00 48.03 199 GLY A N 1
ATOM 1608 C CA . GLY A 1 199 ? -1.026 -45.587 -6.480 1.00 48.03 199 GLY A CA 1
ATOM 1609 C C . GLY A 1 199 ? -1.404 -47.055 -6.398 1.00 48.03 199 GLY A C 1
ATOM 1610 O O . GLY A 1 199 ? -1.118 -47.658 -5.375 1.00 48.03 199 GLY A O 1
ATOM 1611 N N . PHE A 1 200 ? -2.030 -47.631 -7.433 1.00 42.53 200 PHE A N 1
ATOM 1612 C CA . PHE A 1 200 ? -1.899 -49.067 -7.735 1.00 42.53 200 PHE A CA 1
ATOM 1613 C C . PHE A 1 200 ? -2.529 -49.433 -9.089 1.00 42.53 200 PHE A C 1
ATOM 1615 O O . PHE A 1 200 ? -3.748 -49.450 -9.215 1.00 42.53 200 PHE A O 1
ATOM 1622 N N . ALA A 1 201 ? -1.699 -49.760 -10.081 1.00 35.91 201 ALA A N 1
ATOM 1623 C CA . ALA A 1 201 ? -2.006 -50.735 -11.132 1.00 35.91 201 ALA A CA 1
ATOM 1624 C C . ALA A 1 201 ? -0.713 -51.028 -11.906 1.00 35.91 201 ALA A C 1
ATOM 1626 O O . ALA A 1 201 ? -0.365 -50.344 -12.865 1.00 35.91 201 ALA A O 1
ATOM 1627 N N . THR A 1 202 ? 0.037 -52.010 -11.416 1.00 46.56 202 THR A N 1
ATOM 1628 C CA . THR A 1 202 ? 1.003 -52.761 -12.217 1.00 46.56 202 THR A CA 1
ATOM 1629 C C . THR A 1 202 ? 0.247 -53.812 -13.019 1.00 46.56 202 THR A C 1
ATOM 1631 O O . THR A 1 202 ? -0.485 -54.593 -12.409 1.00 46.56 202 THR A O 1
ATOM 1634 N N . ASP A 1 203 ? 0.477 -53.854 -14.326 1.00 42.06 203 ASP A N 1
ATOM 1635 C CA . ASP A 1 203 ? 0.618 -55.099 -15.091 1.00 42.06 203 ASP A CA 1
ATOM 1636 C C . ASP A 1 203 ? 1.569 -54.847 -16.273 1.00 42.06 203 ASP A C 1
ATOM 1638 O O . ASP A 1 203 ? 1.413 -53.787 -16.929 1.00 42.06 203 ASP A O 1
#

pLDDT: mean 90.49, std 13.57, range [35.91, 98.19]

Sequence (203 aa):
MLRPPKLAPSAWQVYFTDWIQRQQASSSRKLTVAEAAKEAGRDYANLTQAEKEPYIRRFQAAMDIRERSLNAYMHTLTPDDIKRENAFRSAQRKAGKSRKRNIKDPNAPKRPLSAYFMFLQRIRASKELVKEVFGDETETTRQSVLAAARWRGMTDEERKPFLAQAELEKMEYEAAMRLYEAYELSTNLTVVDGAAGEGFATD

InterPro domains:
  IPR009071 High mobility group box domain [PF00505] (109-181)
  IPR009071 High mobility group box domain [PF09011] (5-59)
  IPR009071 High mobility group box domain [PS50118] (5-74)
  IPR009071 High mobility group box domain [PS50118] (109-181)
  IPR009071 High mobility group box domain [SM00398] (4-75)
  IPR009071 High mobility group box domain [SM00398] (108-182)
  IPR036910 High mobility group box domain superfamily [G3DSA:1.10.30.10] (2-96)
  IPR036910 High mobility group box domain superfamily [G3DSA:1.10.30.10] (97-189)
  IPR036910 High mobility group box domain superfamily [SSF47095] (3-94)
  IPR036910 High mobility group box domain superfamily [SSF47095] (96-182)
  IPR050342 High Mobility Group Box (HMGB) [PTHR48112] (92-184)

Organism: NCBI:txid1033252